Protein AF-A0A958UID8-F1 (afdb_monomer)

Nearest PDB structures (foldseek):
  7bhc-assembly2_B  TM=9.123E-01  e=1.496E-09  Escherichia coli K-12
  5fny-assembly2_B  TM=9.030E-01  e=7.652E-09  Escherichia coli K-12
  5fnn-assembly2_B  TM=9.181E-01  e=1.339E-08  Escherichia coli K-12
  7bhb-assembly1_A  TM=8.978E-01  e=1.945E-08  Escherichia coli K-12
  4ovu-assembly1_B  TM=2.328E-01  e=1.694E+00  Homo sapiens

Foldseek 3Di:
DCVVVVHDVVVVVVVVVVVVVDPPVVPPLQPDDLLVLLVCLCVPQVVCLVVLLVVLLVLLVVCCVVCCVPLVLSVVLNVLSVVLSVLSVVLVCCCVVPLSVQLVQLVVCVVVVHARDDDPQGASVRSLVVSVVSLVVSVVSLVVSCVSCVNLDDDPPDDPSSNVSSVSSNVSVVSSVVSVCSRPPRNSVVSRVSNVVSVVD

Solvent-accessible surface area (backbone atoms only — not comparable to full-atom values): 11348 Å² total; per-residue (Å²): 109,41,79,84,70,74,45,64,62,67,59,54,51,54,54,53,64,63,53,69,76,65,78,62,78,90,67,58,65,84,79,50,52,66,64,58,48,52,53,46,46,46,71,51,46,49,46,46,52,63,68,47,41,63,56,52,56,49,35,34,52,52,41,24,72,76,41,23,91,80,44,61,58,34,56,56,44,32,55,47,52,53,48,46,51,52,50,48,59,54,49,53,48,48,35,68,71,48,49,50,55,47,50,43,48,51,57,49,20,66,76,70,74,47,76,77,80,90,55,98,70,77,53,74,63,58,61,49,54,54,50,53,52,52,49,52,53,45,50,53,49,50,54,51,41,33,61,70,36,59,68,47,51,68,63,92,87,57,52,71,65,46,50,50,36,30,51,53,52,48,53,50,52,55,50,49,53,51,46,49,45,50,36,71,73,44,48,50,57,53,49,51,52,50,52,55,53,61,75,74,108

Structure (mmCIF, N/CA/C/O backbone):
data_AF-A0A958UID8-F1
#
_entry.id   AF-A0A958UID8-F1
#
loop_
_atom_site.group_PDB
_atom_site.id
_atom_site.type_symbol
_atom_site.label_atom_id
_atom_site.label_alt_id
_atom_site.label_comp_id
_atom_site.label_asym_id
_atom_site.label_entity_id
_atom_site.label_seq_id
_atom_site.pdbx_PDB_ins_code
_atom_site.Cartn_x
_atom_site.Cartn_y
_atom_site.Cartn_z
_atom_site.occupancy
_atom_site.B_iso_or_equiv
_atom_site.auth_seq_id
_atom_site.auth_comp_id
_atom_site.auth_asym_id
_atom_site.auth_atom_id
_atom_site.pdbx_PDB_model_num
ATOM 1 N N . ALA A 1 1 ? -13.020 15.744 -7.683 1.00 64.88 1 ALA A N 1
ATOM 2 C CA . ALA A 1 1 ? -12.107 14.862 -8.442 1.00 64.88 1 ALA A CA 1
ATOM 3 C C . ALA A 1 1 ? -12.211 15.116 -9.948 1.00 64.88 1 ALA A C 1
ATOM 5 O O . ALA A 1 1 ? -11.200 15.460 -10.545 1.00 64.88 1 ALA A O 1
ATOM 6 N N . CYS A 1 2 ? -13.413 15.055 -10.538 1.00 66.75 2 CYS A N 1
ATOM 7 C CA . CYS A 1 2 ? -13.645 15.220 -11.983 1.00 66.75 2 CYS A CA 1
ATOM 8 C C . CYS A 1 2 ? -13.107 16.534 -12.573 1.00 66.75 2 CYS A C 1
ATOM 10 O O . CYS A 1 2 ? -12.424 16.499 -13.588 1.00 66.75 2 CYS A O 1
ATOM 12 N N . GLU A 1 3 ? -13.291 17.674 -11.895 1.00 68.00 3 GLU A N 1
ATOM 13 C CA . GLU A 1 3 ? -12.721 18.960 -12.343 1.00 68.00 3 GLU A CA 1
ATOM 14 C C . GLU A 1 3 ? -11.185 18.951 -12.384 1.00 68.00 3 GLU A C 1
ATOM 16 O O . GLU A 1 3 ? -10.583 19.449 -13.333 1.00 68.00 3 GLU A O 1
ATOM 21 N N . LYS A 1 4 ? -10.537 18.329 -11.388 1.00 69.81 4 LYS A N 1
ATOM 22 C CA . LYS A 1 4 ? -9.073 18.170 -11.358 1.00 69.81 4 LYS A CA 1
ATOM 23 C C . LYS A 1 4 ? -8.583 17.215 -12.454 1.00 69.81 4 LYS A C 1
ATOM 25 O O . LYS A 1 4 ? -7.505 17.430 -12.997 1.00 69.81 4 LYS A O 1
ATOM 30 N N . ALA A 1 5 ? -9.380 16.199 -12.788 1.00 73.62 5 ALA A N 1
ATOM 31 C CA . ALA A 1 5 ? -9.086 15.208 -13.823 1.00 73.62 5 ALA A CA 1
ATOM 32 C C . ALA A 1 5 ? -9.537 15.626 -15.240 1.00 73.62 5 ALA A C 1
ATOM 34 O O . ALA A 1 5 ? -9.239 14.919 -16.196 1.00 73.62 5 ALA A O 1
ATOM 35 N N . LYS A 1 6 ? -10.230 16.767 -15.390 1.00 82.31 6 LYS A N 1
ATOM 36 C CA . LYS A 1 6 ? -10.848 17.235 -16.648 1.00 82.31 6 LYS A CA 1
ATOM 37 C C . LYS A 1 6 ? -11.788 16.204 -17.295 1.00 82.31 6 LYS A C 1
ATOM 39 O O . LYS A 1 6 ? -11.831 16.086 -18.517 1.00 82.31 6 LYS A O 1
ATOM 44 N N . VAL A 1 7 ? -12.539 15.478 -16.472 1.00 80.62 7 VAL A N 1
ATOM 45 C CA . VAL A 1 7 ? -13.556 14.507 -16.908 1.00 80.62 7 VAL A CA 1
ATOM 46 C C . VAL A 1 7 ? -14.945 15.106 -16.694 1.00 80.62 7 VAL A C 1
ATOM 48 O O . VAL A 1 7 ? -15.180 15.751 -15.670 1.00 80.62 7 VAL A O 1
ATOM 51 N N . ASP A 1 8 ? -15.856 14.896 -17.646 1.00 86.31 8 ASP A N 1
ATOM 52 C CA . ASP A 1 8 ? -17.256 15.315 -17.531 1.00 86.31 8 ASP A CA 1
ATOM 53 C C . ASP A 1 8 ? -17.971 14.471 -16.454 1.00 86.31 8 ASP A C 1
ATOM 55 O O . ASP A 1 8 ? -18.034 13.243 -16.588 1.00 86.31 8 ASP A O 1
ATOM 59 N N . PRO A 1 9 ? -18.513 15.091 -15.387 1.00 84.50 9 PRO A N 1
ATOM 60 C CA . PRO A 1 9 ? -19.218 14.372 -14.329 1.00 84.50 9 PRO A CA 1
ATOM 61 C C . PRO A 1 9 ? -20.391 13.519 -14.826 1.00 84.50 9 PRO A C 1
ATOM 63 O O . PRO A 1 9 ? -20.647 12.474 -14.241 1.00 84.50 9 PRO A O 1
ATOM 66 N N . SER A 1 10 ? -21.071 13.926 -15.903 1.00 82.94 10 SER A N 1
ATOM 67 C CA . SER A 1 10 ? -22.240 13.213 -16.438 1.00 82.94 10 SER A CA 1
ATOM 68 C C . SER A 1 10 ? -21.873 11.893 -17.125 1.00 82.94 10 SER A C 1
ATOM 70 O O . SER A 1 10 ? -22.621 10.915 -17.052 1.00 82.94 10 SER A O 1
ATOM 72 N N . ILE A 1 11 ? -20.692 11.838 -17.749 1.00 81.88 11 ILE A N 1
ATOM 73 C CA . ILE A 1 11 ? -20.147 10.608 -18.336 1.00 81.88 11 ILE A CA 1
ATOM 74 C C . ILE A 1 11 ? -19.801 9.634 -17.212 1.00 81.88 11 ILE A C 1
ATOM 76 O O . ILE A 1 11 ? -20.238 8.487 -17.246 1.00 81.88 11 ILE A O 1
ATOM 80 N N . LEU A 1 12 ? -19.100 10.116 -16.180 1.00 80.69 12 LEU A N 1
ATOM 81 C CA . LEU A 1 12 ? -18.749 9.298 -15.022 1.00 80.69 12 LEU A CA 1
ATOM 82 C C . LEU A 1 12 ? -19.997 8.780 -14.290 1.00 80.69 12 LEU A C 1
ATOM 84 O O . LEU A 1 12 ? -20.051 7.614 -13.922 1.00 80.69 12 LEU A O 1
ATOM 88 N N . GLU A 1 13 ? -21.016 9.622 -14.106 1.00 82.12 13 GLU A N 1
ATOM 89 C CA . GLU A 1 13 ? -22.293 9.227 -13.500 1.00 82.12 13 GLU A CA 1
ATOM 90 C C . GLU A 1 13 ? -22.989 8.128 -14.315 1.00 82.12 13 GLU A C 1
ATOM 92 O O . GLU A 1 13 ? -23.447 7.133 -13.756 1.00 82.12 13 GLU A O 1
ATOM 97 N N . THR A 1 14 ? -22.999 8.256 -15.644 1.00 82.44 14 THR A N 1
ATOM 98 C CA . THR A 1 14 ? -23.572 7.241 -16.539 1.00 82.44 14 THR A CA 1
ATOM 99 C C . THR A 1 14 ? -22.805 5.917 -16.463 1.00 82.44 14 THR A C 1
ATOM 101 O O . THR A 1 14 ? -23.415 4.849 -16.435 1.00 82.44 14 THR A O 1
ATOM 104 N N . GLU A 1 15 ? -21.473 5.959 -16.422 1.00 80.25 15 GLU A N 1
ATOM 105 C CA . GLU A 1 15 ? -20.634 4.764 -16.279 1.00 80.25 15 GLU A CA 1
ATOM 106 C C . GLU A 1 15 ? -20.853 4.072 -14.927 1.00 80.25 15 GLU A C 1
ATOM 108 O O . GLU A 1 15 ? -21.032 2.854 -14.892 1.00 80.25 15 GLU A O 1
ATOM 113 N N . LEU A 1 16 ? -20.930 4.836 -13.832 1.00 77.56 16 LEU A N 1
ATOM 114 C CA . LEU A 1 16 ? -21.188 4.311 -12.487 1.00 77.56 16 LEU A CA 1
ATOM 115 C C . LEU A 1 16 ? -22.559 3.630 -12.385 1.00 77.56 16 LEU A C 1
ATOM 117 O O . LEU A 1 16 ? -22.650 2.504 -11.900 1.00 77.56 16 LEU A O 1
ATOM 121 N N . LEU A 1 17 ? -23.610 4.262 -12.915 1.00 78.44 17 LEU A N 1
ATOM 122 C CA . LEU A 1 17 ? -24.966 3.699 -12.908 1.00 78.44 17 LEU A CA 1
ATOM 123 C C . LEU A 1 17 ? -25.071 2.382 -13.694 1.00 78.44 17 LEU A C 1
ATOM 125 O O . LEU A 1 17 ? -25.903 1.534 -13.373 1.00 78.44 17 LEU A O 1
ATOM 129 N N . ASN A 1 18 ? -24.228 2.186 -14.712 1.00 75.75 18 ASN A N 1
ATOM 130 C CA . ASN A 1 18 ? -24.182 0.932 -15.465 1.00 75.75 18 ASN A CA 1
ATOM 131 C C . ASN A 1 18 ? -23.454 -0.193 -14.699 1.00 75.75 18 ASN A C 1
ATOM 133 O O . ASN A 1 18 ? -23.795 -1.367 -14.877 1.00 75.75 18 ASN A O 1
ATOM 137 N N . LEU A 1 19 ? -22.495 0.145 -13.826 1.00 66.00 19 LEU A N 1
ATOM 138 C CA . LEU A 1 19 ? -21.743 -0.814 -13.003 1.00 66.00 19 LEU A CA 1
ATOM 139 C C . LEU A 1 19 ? -22.570 -1.382 -11.836 1.00 66.00 19 LEU A C 1
ATOM 141 O O . LEU A 1 19 ? -22.426 -2.562 -11.516 1.00 66.00 19 LEU A O 1
ATOM 145 N N . ASP A 1 20 ? -23.499 -0.600 -11.274 1.00 57.44 20 ASP A N 1
ATOM 146 C CA . ASP A 1 20 ? -24.386 -1.007 -10.164 1.00 57.44 20 ASP A CA 1
ATOM 147 C C . ASP A 1 20 ? -25.312 -2.201 -10.491 1.00 57.44 20 ASP A C 1
ATOM 149 O O . ASP A 1 20 ? -25.951 -2.776 -9.606 1.00 57.44 20 ASP A O 1
ATOM 153 N N . SER A 1 21 ? -25.380 -2.622 -11.758 1.00 54.88 21 SER A N 1
ATOM 154 C CA . SER A 1 21 ? -26.154 -3.793 -12.187 1.00 54.88 21 SER A CA 1
ATOM 155 C C . SER A 1 21 ? -25.510 -5.143 -11.823 1.00 54.88 21 SER A C 1
ATOM 157 O O . SER A 1 21 ? -26.197 -6.169 -11.840 1.00 54.88 21 SER A O 1
ATOM 159 N N . ILE A 1 22 ? -24.226 -5.162 -11.440 1.00 53.12 22 ILE A N 1
ATOM 160 C CA . ILE A 1 22 ? -23.493 -6.366 -11.023 1.00 53.12 22 ILE A CA 1
ATOM 161 C C . ILE A 1 22 ? -23.155 -6.240 -9.536 1.00 53.12 22 ILE A C 1
ATOM 163 O O . ILE A 1 22 ? -22.042 -5.894 -9.150 1.00 53.12 22 ILE A O 1
ATOM 167 N N . GLN A 1 23 ? -24.128 -6.524 -8.672 1.00 52.91 23 GLN A N 1
ATOM 168 C CA . GLN A 1 23 ? -23.882 -6.580 -7.233 1.00 52.91 23 GLN A CA 1
ATOM 169 C C . GLN A 1 23 ? -23.140 -7.882 -6.902 1.00 52.91 23 GLN A C 1
ATOM 171 O O . GLN A 1 23 ? -23.748 -8.906 -6.573 1.00 52.91 23 GLN A O 1
ATOM 176 N N . ASP A 1 24 ? -21.815 -7.865 -7.039 1.00 56.31 24 ASP A N 1
ATOM 177 C CA . ASP A 1 24 ? -20.975 -8.969 -6.599 1.00 56.31 24 ASP A CA 1
ATOM 178 C C . ASP A 1 24 ? -20.987 -9.029 -5.065 1.00 56.31 24 ASP A C 1
ATOM 180 O O . ASP A 1 24 ? -20.242 -8.341 -4.366 1.00 56.31 24 ASP A O 1
ATOM 184 N N . ARG A 1 25 ? -21.885 -9.860 -4.524 1.00 53.62 25 ARG A N 1
ATOM 185 C CA . ARG A 1 25 ? -22.021 -10.096 -3.078 1.00 53.62 25 ARG A CA 1
ATOM 186 C C . ARG A 1 25 ? -20.721 -10.581 -2.429 1.00 53.62 25 ARG A C 1
ATOM 188 O O . ARG A 1 25 ? -20.645 -10.569 -1.203 1.00 53.62 25 ARG A O 1
ATOM 195 N N . ALA A 1 26 ? -19.730 -11.023 -3.208 1.00 58.38 26 ALA A N 1
ATOM 196 C CA . ALA A 1 26 ? -18.448 -11.471 -2.683 1.00 58.38 26 ALA A CA 1
ATOM 197 C C . ALA A 1 26 ? -17.610 -10.340 -2.049 1.00 58.38 26 ALA A C 1
ATOM 199 O O . ALA A 1 26 ? -16.755 -10.641 -1.220 1.00 58.38 26 ALA A O 1
ATOM 200 N N . HIS A 1 27 ? -17.885 -9.062 -2.357 1.00 68.75 27 HIS A N 1
ATOM 201 C CA . HIS A 1 27 ? -16.992 -7.943 -2.016 1.00 68.75 27 HIS A CA 1
ATOM 202 C C . HIS A 1 27 ? -17.659 -6.779 -1.252 1.00 68.75 27 HIS A C 1
ATOM 204 O O . HIS A 1 27 ? -17.156 -5.657 -1.267 1.00 68.75 27 HIS A O 1
ATOM 210 N N . ASP A 1 28 ? -18.764 -7.009 -0.528 1.00 86.06 28 ASP A N 1
ATOM 211 C CA . ASP A 1 28 ? -19.304 -5.995 0.400 1.00 86.06 28 ASP A CA 1
ATOM 212 C C . ASP A 1 28 ? -18.458 -5.905 1.685 1.00 86.06 28 ASP A C 1
ATOM 214 O O . ASP A 1 28 ? -18.855 -6.347 2.769 1.00 86.06 28 ASP A O 1
ATOM 218 N N . TYR A 1 29 ? -17.271 -5.310 1.565 1.00 90.69 29 TYR A N 1
ATOM 219 C CA . TYR A 1 29 ? -16.328 -5.097 2.665 1.00 90.69 29 TYR A CA 1
ATOM 220 C C . TYR A 1 29 ? -16.912 -4.231 3.797 1.00 90.69 29 TYR A C 1
ATOM 222 O O . TYR A 1 29 ? -16.495 -4.324 4.958 1.00 90.69 29 TYR A O 1
ATOM 230 N N . ASN A 1 30 ? -17.924 -3.406 3.505 1.00 90.31 30 ASN A N 1
ATOM 231 C CA . ASN A 1 30 ? -18.608 -2.610 4.522 1.00 90.31 30 ASN A CA 1
ATOM 232 C C . ASN A 1 30 ? -19.426 -3.477 5.484 1.00 90.31 30 ASN A C 1
ATOM 234 O O . ASN A 1 30 ? -19.551 -3.118 6.657 1.00 90.31 30 ASN A O 1
ATOM 238 N N . SER A 1 31 ? -19.896 -4.646 5.054 1.00 91.31 31 SER A N 1
ATOM 239 C CA . SER A 1 31 ? -20.567 -5.608 5.937 1.00 91.31 31 SER A CA 1
ATOM 240 C C . SER A 1 31 ? -19.608 -6.395 6.844 1.00 91.31 31 SER A C 1
ATOM 242 O O . SER A 1 31 ? -20.039 -7.007 7.825 1.00 91.31 31 SER A O 1
ATOM 244 N N . TRP A 1 32 ? -18.302 -6.385 6.554 1.00 94.81 32 TRP A N 1
ATOM 245 C CA . TRP A 1 32 ? -17.339 -7.213 7.273 1.00 94.81 32 TRP A CA 1
ATOM 246 C C . TRP A 1 32 ? -17.031 -6.670 8.669 1.00 94.81 32 TRP A C 1
ATOM 248 O O . TRP A 1 32 ? -16.923 -5.458 8.902 1.00 94.81 32 TRP A O 1
ATOM 258 N N .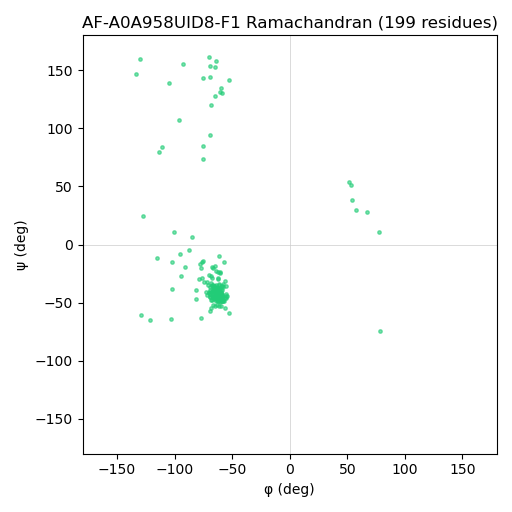 LYS A 1 33 ? -16.856 -7.608 9.607 1.00 95.81 33 LYS A N 1
ATOM 259 C CA . LYS A 1 33 ? -16.385 -7.317 10.963 1.00 95.81 33 LYS A CA 1
ATOM 260 C C . LYS A 1 33 ? -14.917 -6.896 10.917 1.00 95.81 33 LYS A C 1
ATOM 262 O O . LYS A 1 33 ? -14.145 -7.451 10.143 1.00 95.81 33 LYS A O 1
ATOM 267 N N . LEU A 1 34 ? -14.537 -5.956 11.783 1.00 97.44 34 LEU A N 1
ATOM 268 C CA . LEU A 1 34 ? -13.180 -5.401 11.850 1.00 97.44 34 LEU A CA 1
ATOM 269 C C . LEU A 1 34 ? -12.094 -6.474 12.007 1.00 97.44 34 LEU A C 1
ATOM 271 O O . LEU A 1 34 ? -11.082 -6.416 11.324 1.00 97.44 34 LEU A O 1
ATOM 275 N N . ASP A 1 35 ? -12.306 -7.463 12.879 1.00 97.12 35 ASP A N 1
ATOM 276 C CA . ASP A 1 35 ? -11.346 -8.548 13.105 1.00 97.12 35 ASP A CA 1
ATOM 277 C C . ASP A 1 35 ? -11.134 -9.408 11.854 1.00 97.12 35 ASP A C 1
ATOM 279 O O . ASP A 1 35 ? -9.992 -9.722 11.528 1.00 97.12 35 ASP A O 1
ATOM 283 N N . PHE A 1 36 ? -12.210 -9.708 11.122 1.00 97.44 36 PHE A N 1
ATOM 284 C CA . PHE A 1 36 ? -12.135 -10.434 9.854 1.00 97.44 36 PHE A CA 1
ATOM 285 C C . PHE A 1 36 ? -11.512 -9.600 8.726 1.00 97.44 36 PHE A C 1
ATOM 287 O O . PHE A 1 36 ? -10.706 -10.120 7.963 1.00 97.44 36 PHE A O 1
ATOM 294 N N . LEU A 1 37 ? -11.849 -8.309 8.626 1.00 98.12 37 LEU A N 1
ATOM 295 C CA . LEU A 1 37 ? -11.266 -7.412 7.624 1.00 98.12 37 LEU A CA 1
ATOM 296 C C . LEU A 1 37 ? -9.749 -7.268 7.814 1.00 98.12 37 LEU A C 1
ATOM 298 O O . LEU A 1 37 ? -9.014 -7.330 6.837 1.00 98.12 37 LEU A O 1
ATOM 302 N N . ILE A 1 38 ? -9.281 -7.164 9.062 1.00 98.75 38 ILE A N 1
ATOM 303 C CA . ILE A 1 38 ? -7.846 -7.189 9.385 1.00 98.75 38 ILE A CA 1
ATOM 304 C C . ILE A 1 38 ? -7.201 -8.489 8.902 1.00 98.75 38 ILE A C 1
ATOM 306 O O . ILE A 1 38 ? -6.160 -8.454 8.255 1.00 98.75 38 ILE A O 1
ATOM 310 N N . ASP A 1 39 ? -7.808 -9.640 9.208 1.00 98.38 39 ASP A N 1
ATOM 311 C CA . ASP A 1 39 ? -7.264 -10.927 8.770 1.00 98.38 39 ASP A CA 1
ATOM 312 C C . ASP A 1 39 ? -7.215 -11.020 7.241 1.00 98.38 39 ASP A C 1
ATOM 314 O O . ASP A 1 39 ? -6.253 -11.552 6.694 1.00 98.38 39 ASP A O 1
ATOM 318 N N . HIS A 1 40 ? -8.210 -10.483 6.536 1.00 98.06 40 HIS A N 1
ATOM 319 C CA . HIS A 1 40 ? -8.186 -10.423 5.079 1.00 98.06 40 HIS A CA 1
ATOM 320 C C . HIS A 1 40 ? -7.049 -9.546 4.550 1.00 98.06 40 HIS A C 1
ATOM 322 O O . HIS A 1 40 ? -6.300 -10.003 3.694 1.00 98.06 40 HIS A O 1
ATOM 328 N N . ILE A 1 41 ? -6.885 -8.332 5.08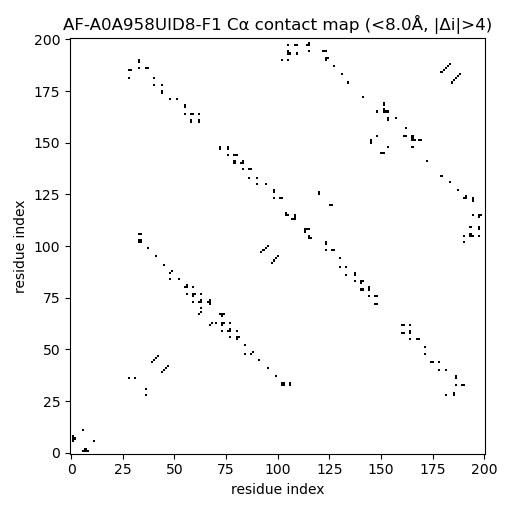1 1.00 98.62 41 ILE A N 1
ATOM 329 C CA . ILE A 1 41 ? -5.816 -7.412 4.667 1.00 98.62 41 ILE A CA 1
ATOM 330 C C . ILE A 1 41 ? -4.440 -8.068 4.829 1.00 98.62 41 ILE A C 1
ATOM 332 O O . ILE A 1 41 ? -3.649 -8.074 3.889 1.00 98.62 41 ILE A O 1
ATOM 336 N N . ILE A 1 42 ? -4.190 -8.715 5.972 1.00 98.75 42 ILE A N 1
ATOM 337 C CA . ILE A 1 42 ? -2.922 -9.413 6.217 1.00 98.75 42 ILE A CA 1
ATOM 338 C C . ILE A 1 42 ? -2.732 -10.571 5.224 1.00 98.75 42 ILE A C 1
ATOM 340 O O . ILE A 1 42 ? -1.692 -10.689 4.578 1.00 98.75 42 ILE A O 1
ATOM 344 N N . ASN A 1 43 ? -3.727 -11.454 5.102 1.00 98.19 43 ASN A N 1
ATOM 345 C CA . ASN A 1 43 ? -3.567 -12.699 4.345 1.00 98.19 43 ASN A CA 1
ATOM 346 C C . ASN A 1 43 ? -3.625 -12.511 2.824 1.00 98.19 43 ASN A C 1
ATOM 348 O O . ASN A 1 43 ? -3.178 -13.394 2.096 1.00 98.19 43 ASN A O 1
ATOM 352 N N . VAL A 1 44 ? -4.200 -11.407 2.346 1.00 97.31 44 VAL A N 1
ATOM 353 C CA . VAL A 1 44 ? -4.313 -11.106 0.916 1.00 97.31 44 VAL A CA 1
ATOM 354 C C . VAL A 1 44 ? -3.279 -10.063 0.521 1.00 97.31 44 VAL A C 1
ATOM 356 O O . VAL A 1 44 ? -2.356 -10.385 -0.219 1.00 97.31 44 VAL A O 1
ATOM 359 N N . HIS A 1 45 ? -3.380 -8.850 1.056 1.00 98.25 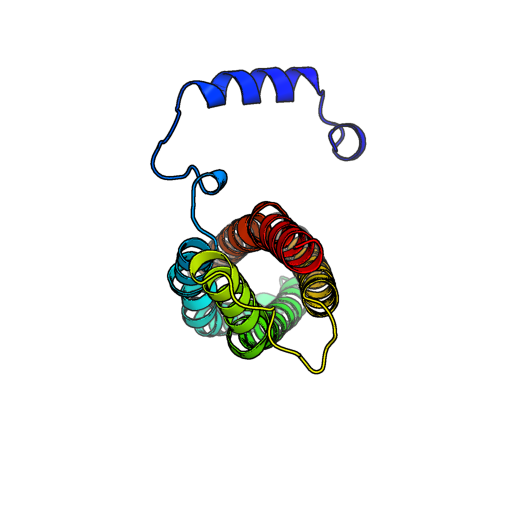45 HIS A N 1
ATOM 360 C CA . HIS A 1 45 ? -2.575 -7.720 0.598 1.00 98.25 45 HIS A CA 1
ATOM 361 C C . HIS A 1 45 ? -1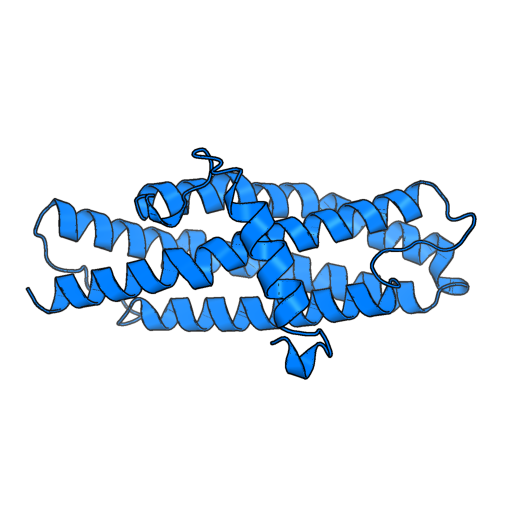.165 -7.725 1.196 1.00 98.25 45 HIS A C 1
ATOM 363 O O . HIS A 1 45 ? -0.181 -7.616 0.464 1.00 98.25 45 HIS A O 1
ATOM 369 N N . HIS A 1 46 ? -1.021 -7.933 2.512 1.00 98.56 46 HIS A N 1
ATOM 370 C CA . HIS A 1 46 ? 0.320 -7.912 3.113 1.00 98.56 46 HIS A CA 1
ATOM 371 C C . HIS A 1 46 ? 1.179 -9.065 2.617 1.00 98.56 46 HIS A C 1
ATOM 373 O O . HIS A 1 46 ? 2.332 -8.869 2.228 1.00 98.56 46 HIS A O 1
ATOM 379 N N . HIS A 1 47 ? 0.583 -10.254 2.568 1.00 98.31 47 HIS A N 1
ATOM 380 C CA . HIS A 1 47 ? 1.239 -11.427 2.021 1.00 98.31 47 HIS A CA 1
ATOM 381 C C . HIS A 1 47 ? 1.628 -11.232 0.549 1.00 98.31 47 HIS A C 1
ATOM 383 O O . HIS A 1 47 ? 2.767 -11.511 0.178 1.00 98.31 47 HIS A O 1
ATOM 389 N N . TYR A 1 48 ? 0.736 -10.675 -0.279 1.00 98.31 48 TYR A N 1
ATOM 390 C CA . TYR A 1 48 ? 1.049 -10.383 -1.676 1.00 98.31 48 TYR A CA 1
ATOM 391 C C . TYR A 1 48 ? 2.235 -9.421 -1.827 1.00 98.31 48 TYR A C 1
ATOM 393 O O . TYR A 1 48 ? 3.129 -9.673 -2.643 1.00 98.31 48 TYR A O 1
ATOM 401 N N . VAL A 1 49 ? 2.268 -8.329 -1.056 1.00 97.69 49 VAL A N 1
ATOM 402 C CA . VAL A 1 49 ? 3.377 -7.364 -1.079 1.00 97.69 49 VAL A CA 1
ATOM 403 C C . VAL A 1 49 ? 4.683 -8.041 -0.667 1.00 97.69 49 VAL A C 1
ATOM 405 O O . VAL A 1 49 ? 5.698 -7.850 -1.343 1.00 97.69 49 VAL A O 1
ATOM 408 N N . GLU A 1 50 ? 4.670 -8.860 0.387 1.00 97.75 50 GLU A N 1
ATOM 409 C CA . GLU A 1 50 ? 5.841 -9.611 0.851 1.00 97.75 50 GLU A CA 1
ATOM 410 C C . GLU A 1 50 ? 6.369 -10.567 -0.233 1.00 97.75 50 GLU A C 1
ATOM 412 O O . GLU A 1 50 ? 7.561 -10.541 -0.550 1.00 97.75 50 GLU A O 1
ATOM 417 N N . GLU A 1 51 ? 5.494 -11.357 -0.861 1.00 97.75 51 GLU A N 1
ATOM 418 C CA . GLU A 1 51 ? 5.874 -12.315 -1.908 1.00 97.75 51 GLU A CA 1
ATOM 419 C C . GLU A 1 51 ? 6.319 -11.634 -3.211 1.00 97.75 51 GLU A C 1
ATOM 421 O O . GLU A 1 51 ? 7.241 -12.096 -3.893 1.00 97.75 51 GLU A O 1
ATOM 426 N N . SER A 1 52 ? 5.685 -10.517 -3.567 1.00 97.06 52 SER A N 1
ATOM 427 C CA . SER A 1 52 ? 5.942 -9.802 -4.821 1.00 97.06 52 SER A CA 1
ATOM 428 C C . SER A 1 52 ? 7.208 -8.950 -4.775 1.00 97.06 52 SER A C 1
ATOM 430 O O . SER A 1 52 ? 7.868 -8.762 -5.804 1.00 97.06 52 SER A O 1
ATOM 432 N N . SER A 1 53 ? 7.573 -8.448 -3.594 1.00 98.00 53 SER A N 1
ATOM 433 C CA . SER A 1 53 ? 8.674 -7.498 -3.407 1.00 98.00 53 SER A CA 1
ATOM 434 C C . SER A 1 53 ? 10.034 -7.993 -3.930 1.00 98.00 53 SER A C 1
ATOM 436 O O . SER A 1 53 ? 10.677 -7.255 -4.686 1.00 98.00 53 SER A O 1
ATOM 438 N N . PRO A 1 54 ? 10.503 -9.224 -3.626 1.00 98.38 54 PRO A N 1
ATOM 439 C CA . PRO A 1 54 ? 11.794 -9.710 -4.117 1.00 98.38 54 PRO A CA 1
ATOM 440 C C . PRO A 1 54 ? 11.873 -9.763 -5.644 1.00 98.38 54 PRO A C 1
ATOM 442 O O . PRO A 1 54 ? 12.890 -9.379 -6.229 1.00 98.38 54 PRO A O 1
ATOM 445 N N . LEU A 1 55 ? 10.796 -10.212 -6.294 1.00 97.69 55 LEU A N 1
ATOM 446 C CA . LEU A 1 55 ? 10.733 -10.312 -7.749 1.00 97.69 55 LEU A CA 1
ATOM 447 C C . LEU A 1 55 ? 10.708 -8.925 -8.394 1.00 97.69 55 LEU A C 1
ATOM 449 O O . LEU A 1 55 ? 11.425 -8.684 -9.365 1.00 97.69 55 LEU A O 1
ATOM 453 N N . LEU A 1 56 ? 9.937 -7.996 -7.826 1.00 98.00 56 LEU A N 1
ATOM 454 C CA . LEU A 1 56 ? 9.846 -6.628 -8.325 1.00 98.00 56 LEU A CA 1
ATOM 455 C C . LEU A 1 56 ? 11.202 -5.906 -8.252 1.00 98.00 56 LEU A C 1
ATOM 457 O O . LEU A 1 56 ? 11.627 -5.289 -9.231 1.00 98.00 56 LEU A O 1
ATOM 461 N N . LEU A 1 57 ? 11.925 -6.064 -7.138 1.00 98.69 57 LEU A N 1
ATOM 462 C CA . LEU A 1 57 ? 13.294 -5.562 -6.969 1.00 98.69 57 LEU A CA 1
ATOM 463 C C . LEU A 1 57 ? 14.290 -6.217 -7.935 1.00 98.69 57 LEU A C 1
ATOM 465 O O . LEU A 1 57 ? 15.223 -5.570 -8.412 1.00 98.69 57 LEU A O 1
ATOM 469 N N . GLN A 1 58 ? 14.136 -7.515 -8.207 1.00 98.44 58 GLN A N 1
ATOM 470 C CA . GLN A 1 58 ? 14.990 -8.222 -9.158 1.00 98.44 58 GLN A CA 1
ATOM 471 C C . GLN A 1 58 ? 14.768 -7.709 -10.585 1.00 98.44 58 GLN A C 1
ATOM 473 O O . GLN A 1 58 ? 15.734 -7.465 -11.313 1.00 98.44 58 GLN A O 1
ATOM 478 N N . TYR A 1 59 ? 13.508 -7.544 -10.984 1.00 98.38 59 TYR A N 1
ATOM 479 C CA . TYR A 1 59 ? 13.138 -7.045 -12.300 1.00 98.38 59 TYR A CA 1
ATOM 480 C C . TYR A 1 59 ? 13.590 -5.608 -12.526 1.00 98.38 59 TYR A C 1
ATOM 482 O O . TYR A 1 59 ? 14.216 -5.353 -13.555 1.00 98.38 59 TYR A O 1
ATOM 490 N N . SER A 1 60 ? 13.367 -4.704 -11.570 1.00 98.44 60 SER A N 1
ATOM 491 C CA . SER A 1 60 ? 13.781 -3.304 -11.710 1.00 98.44 60 SER A CA 1
ATOM 492 C C . SER A 1 60 ? 15.292 -3.183 -11.946 1.00 98.44 60 SER A C 1
ATOM 494 O O . SER A 1 60 ? 15.717 -2.585 -12.937 1.00 98.44 60 SER A O 1
ATOM 496 N N . LYS A 1 61 ? 16.100 -3.879 -11.134 1.00 98.50 61 LYS A N 1
ATOM 497 C CA . LYS A 1 61 ? 17.563 -3.969 -11.289 1.00 98.50 61 LYS A CA 1
ATOM 498 C C . LYS A 1 61 ? 17.977 -4.543 -12.637 1.00 98.50 61 LYS A C 1
ATOM 500 O O . LYS A 1 61 ? 18.864 -4.014 -13.302 1.00 98.50 61 LYS A O 1
ATOM 505 N N . ARG A 1 62 ? 17.364 -5.658 -13.049 1.00 98.19 62 ARG A N 1
ATOM 506 C CA . ARG A 1 62 ? 17.712 -6.351 -14.299 1.00 98.19 62 ARG A CA 1
ATOM 507 C C . ARG A 1 62 ? 17.411 -5.481 -15.516 1.00 98.19 62 ARG A C 1
ATOM 509 O O . ARG A 1 62 ? 18.241 -5.405 -16.421 1.00 98.19 62 ARG A O 1
ATOM 516 N N . VAL A 1 63 ? 16.240 -4.851 -15.540 1.00 98.31 63 VAL A N 1
ATOM 517 C CA . VAL A 1 63 ? 15.797 -4.001 -16.647 1.00 98.31 63 VAL A CA 1
ATOM 518 C C . VAL A 1 63 ? 16.666 -2.752 -16.727 1.00 98.31 63 VAL A C 1
ATOM 520 O O . VAL A 1 63 ? 17.201 -2.477 -17.799 1.00 98.31 63 VAL A O 1
ATOM 523 N N . ASN A 1 64 ? 16.910 -2.062 -15.609 1.00 98.44 64 ASN A N 1
ATOM 524 C CA . ASN A 1 64 ? 17.806 -0.907 -15.594 1.00 98.44 64 ASN A CA 1
ATOM 525 C C . ASN A 1 64 ? 19.240 -1.280 -16.008 1.00 98.44 64 ASN A C 1
ATOM 527 O O . ASN A 1 64 ? 19.840 -0.609 -16.841 1.00 98.44 64 ASN A O 1
ATOM 531 N N . HIS A 1 65 ? 19.776 -2.402 -15.526 1.00 98.06 65 HIS A N 1
ATOM 532 C CA . HIS A 1 65 ? 21.122 -2.841 -15.900 1.00 98.06 65 HIS A CA 1
ATOM 533 C C . HIS A 1 65 ? 21.292 -3.049 -17.415 1.00 98.06 65 HIS A C 1
ATOM 535 O O . HIS A 1 65 ? 22.300 -2.639 -17.988 1.00 98.06 65 HIS A O 1
ATOM 541 N N . VAL A 1 66 ? 20.315 -3.681 -18.074 1.00 97.38 66 VAL A N 1
ATOM 542 C CA . VAL A 1 66 ? 20.397 -3.986 -19.514 1.00 97.38 66 VAL A CA 1
ATOM 543 C C . VAL A 1 66 ? 20.021 -2.776 -20.372 1.00 97.38 66 VAL A C 1
ATOM 545 O O . VAL A 1 66 ? 20.639 -2.541 -21.410 1.00 97.38 66 VAL A O 1
ATOM 548 N N . HIS A 1 67 ? 19.018 -2.003 -19.957 1.00 97.06 67 HIS A N 1
ATOM 549 C CA . HIS A 1 67 ? 18.351 -1.017 -20.808 1.00 97.06 67 HIS A CA 1
ATOM 550 C C . HIS A 1 67 ? 18.528 0.441 -20.352 1.00 97.06 67 HIS A C 1
ATOM 552 O O . HIS A 1 67 ? 18.257 1.348 -21.137 1.00 97.06 67 HIS A O 1
ATOM 558 N N . GLY A 1 68 ? 19.039 0.691 -19.145 1.00 96.50 68 GLY A N 1
ATOM 559 C CA . GLY A 1 68 ? 19.140 2.026 -18.537 1.00 96.50 68 GLY A CA 1
ATOM 560 C C . GLY A 1 68 ? 20.082 2.997 -19.251 1.00 96.50 68 GLY A C 1
ATOM 561 O O . GLY A 1 68 ? 19.954 4.207 -19.105 1.00 96.50 68 GLY A O 1
ATOM 562 N N . HIS A 1 69 ? 20.997 2.489 -20.084 1.00 95.25 69 HIS A N 1
ATOM 563 C CA . HIS A 1 69 ? 21.838 3.331 -20.940 1.00 95.25 69 HIS A CA 1
ATOM 564 C C . HIS A 1 69 ? 21.048 4.000 -22.079 1.00 95.25 69 HIS A C 1
ATOM 566 O O . HIS A 1 69 ? 21.466 5.041 -22.579 1.00 95.25 69 HIS A O 1
ATOM 572 N N . HIS A 1 70 ? 19.937 3.392 -22.505 1.00 95.12 70 HIS A N 1
ATOM 573 C CA . HIS A 1 70 ? 19.068 3.906 -23.564 1.00 95.12 70 HIS A CA 1
ATOM 574 C C . HIS A 1 70 ? 17.802 4.557 -22.994 1.00 95.12 70 HIS A C 1
ATOM 576 O O . HIS A 1 70 ? 17.373 5.594 -23.489 1.00 95.12 70 HIS A O 1
ATOM 582 N N . TYR A 1 71 ? 17.239 3.972 -21.935 1.00 96.12 71 TYR A N 1
ATOM 583 C CA . TYR A 1 71 ? 16.047 4.456 -21.237 1.00 96.12 71 TYR A CA 1
ATOM 584 C C . TYR A 1 71 ? 16.452 4.955 -19.847 1.00 96.12 71 TYR A C 1
ATOM 586 O O . TYR A 1 71 ? 16.428 4.211 -18.865 1.00 96.12 71 TYR A O 1
ATOM 594 N N . THR A 1 72 ? 16.913 6.203 -19.777 1.00 95.75 72 THR A N 1
ATOM 595 C CA . THR A 1 72 ? 17.543 6.776 -18.575 1.00 95.75 72 THR A CA 1
ATOM 596 C C . THR A 1 72 ? 16.599 6.883 -17.373 1.00 95.75 72 THR A C 1
ATOM 598 O O . THR A 1 72 ? 17.057 6.891 -16.232 1.00 95.75 72 THR A O 1
ATOM 601 N N . GLU A 1 73 ? 15.286 6.922 -17.610 1.00 97.88 73 GLU A N 1
ATOM 602 C CA . GLU A 1 73 ? 14.242 6.901 -16.582 1.00 97.88 73 GLU A CA 1
ATOM 603 C C . GLU A 1 73 ? 14.268 5.627 -15.725 1.00 97.88 73 GLU A C 1
ATOM 605 O O . GLU A 1 73 ? 13.850 5.655 -14.568 1.00 97.88 73 GLU A O 1
ATOM 610 N N . LEU A 1 74 ? 14.813 4.522 -16.248 1.00 98.38 74 LEU A N 1
ATOM 611 C CA . LEU A 1 74 ? 14.878 3.243 -15.539 1.00 98.38 74 LEU A CA 1
ATOM 612 C C . LEU A 1 74 ? 15.712 3.308 -14.259 1.00 98.38 74 LEU A C 1
ATOM 614 O O . LEU A 1 74 ? 15.407 2.591 -13.307 1.00 98.38 74 LEU A O 1
ATOM 618 N N . GLY A 1 75 ? 16.723 4.179 -14.206 1.00 98.56 75 GLY A N 1
ATOM 619 C CA . GLY A 1 75 ? 17.510 4.382 -12.990 1.00 98.56 75 GLY A CA 1
ATOM 620 C C . GLY A 1 75 ? 16.686 5.007 -11.867 1.00 98.56 75 GLY A C 1
ATOM 621 O O . GLY A 1 75 ? 16.788 4.598 -10.712 1.00 98.56 75 GLY A O 1
ATOM 622 N N . GLU A 1 76 ? 15.822 5.962 -12.210 1.00 98.75 76 GLU A N 1
ATOM 623 C CA . GLU A 1 76 ? 14.910 6.581 -11.250 1.00 98.75 76 GLU A CA 1
ATOM 624 C C . GLU A 1 76 ? 13.778 5.624 -10.856 1.00 98.75 76 GLU A C 1
ATOM 626 O O . GLU A 1 76 ? 13.467 5.505 -9.672 1.00 98.75 76 GLU A O 1
ATOM 631 N N . ILE A 1 77 ? 13.218 4.880 -11.817 1.00 98.75 77 ILE A N 1
ATOM 632 C CA . ILE A 1 77 ? 12.206 3.851 -11.544 1.00 98.75 77 ILE A CA 1
ATOM 633 C C . ILE A 1 77 ? 12.762 2.781 -10.594 1.00 98.75 77 ILE A C 1
ATOM 635 O O . ILE A 1 77 ? 12.083 2.422 -9.637 1.00 98.75 77 ILE A O 1
ATOM 639 N N . GLU A 1 78 ? 13.993 2.294 -10.793 1.00 98.81 78 GLU A N 1
ATOM 640 C CA . GLU A 1 78 ? 14.614 1.322 -9.882 1.00 98.81 78 GLU A CA 1
ATOM 641 C C . GLU A 1 78 ? 14.711 1.865 -8.449 1.00 98.81 78 GLU A C 1
ATOM 643 O O . GLU A 1 78 ? 14.333 1.177 -7.495 1.00 98.81 78 GLU A O 1
ATOM 648 N N . ALA A 1 79 ? 15.178 3.107 -8.294 1.00 98.81 79 ALA A N 1
ATOM 649 C CA . ALA A 1 79 ? 15.306 3.743 -6.988 1.00 98.81 79 ALA A CA 1
ATOM 650 C C . ALA A 1 79 ? 13.945 3.926 -6.298 1.00 98.81 79 ALA A C 1
ATOM 652 O O . ALA A 1 79 ? 13.838 3.699 -5.092 1.00 98.81 79 ALA A O 1
ATOM 653 N N . LEU A 1 80 ? 12.909 4.310 -7.047 1.00 98.88 80 LEU A N 1
ATOM 654 C CA . LEU A 1 80 ? 11.547 4.476 -6.534 1.00 98.88 80 LEU A CA 1
ATOM 655 C C . LEU A 1 80 ? 10.910 3.133 -6.151 1.00 98.88 80 LEU A C 1
ATOM 657 O O . LEU A 1 80 ? 10.299 3.034 -5.090 1.00 98.88 80 LEU A O 1
ATOM 661 N N . VAL A 1 81 ? 11.117 2.079 -6.949 1.00 98.81 81 VAL A N 1
ATOM 662 C CA . VAL A 1 81 ? 10.675 0.714 -6.609 1.00 98.81 81 VAL A CA 1
ATOM 663 C C . VAL A 1 81 ? 11.314 0.253 -5.299 1.00 98.81 81 VAL A C 1
ATOM 665 O O . VAL A 1 81 ? 10.633 -0.296 -4.437 1.00 98.81 81 VAL A O 1
ATOM 668 N N . SER A 1 82 ? 12.611 0.508 -5.111 1.00 98.69 82 SER A N 1
ATOM 669 C CA . SER A 1 82 ? 13.273 0.175 -3.847 1.00 98.69 82 SER A CA 1
ATOM 670 C C . SER A 1 82 ? 12.704 0.953 -2.662 1.00 98.69 82 SER A C 1
ATOM 672 O O . SER A 1 82 ? 12.616 0.392 -1.572 1.00 98.69 82 SER A O 1
ATOM 674 N N . GLN A 1 83 ? 12.341 2.223 -2.856 1.00 98.69 83 GLN A N 1
ATOM 675 C CA . GLN A 1 83 ? 11.758 3.056 -1.805 1.00 98.69 83 GLN A CA 1
ATOM 676 C C . GLN A 1 83 ? 10.380 2.544 -1.386 1.00 98.69 83 GLN A C 1
ATOM 678 O O . GLN A 1 83 ? 10.188 2.274 -0.204 1.00 98.69 83 GLN A O 1
ATOM 683 N N . VAL A 1 84 ? 9.456 2.326 -2.331 1.00 98.56 84 VAL A N 1
ATOM 684 C CA . VAL A 1 84 ? 8.096 1.874 -1.988 1.00 98.56 84 VAL A CA 1
ATOM 685 C C . VAL A 1 84 ? 8.101 0.488 -1.344 1.00 98.56 84 VAL A C 1
ATOM 687 O O . VAL A 1 84 ? 7.423 0.285 -0.345 1.00 98.56 84 VAL A O 1
ATOM 690 N N . VAL A 1 85 ? 8.931 -0.447 -1.822 1.00 98.31 85 VAL A N 1
ATOM 691 C CA . VAL A 1 85 ? 9.043 -1.787 -1.217 1.00 98.31 85 VAL A CA 1
ATOM 692 C C . VAL A 1 85 ? 9.529 -1.712 0.235 1.00 98.31 85 VAL A C 1
ATOM 694 O O . VAL A 1 85 ? 8.997 -2.396 1.106 1.00 98.31 85 VAL A O 1
ATOM 697 N N . GLN A 1 86 ? 10.530 -0.875 0.521 1.00 97.56 86 GLN A N 1
ATOM 698 C CA . GLN A 1 86 ? 11.041 -0.711 1.885 1.00 97.56 86 GLN A CA 1
ATOM 699 C C . GLN A 1 86 ? 10.038 0.007 2.793 1.00 97.56 86 GLN A C 1
ATOM 701 O O . GLN A 1 86 ? 9.859 -0.405 3.941 1.00 97.56 86 GLN A O 1
ATOM 706 N N . ALA A 1 87 ? 9.378 1.047 2.277 1.00 97.44 87 ALA A N 1
ATOM 707 C CA . ALA A 1 87 ? 8.341 1.775 2.997 1.00 97.44 87 ALA A CA 1
ATOM 708 C C . ALA A 1 87 ? 7.185 0.842 3.381 1.00 97.44 87 ALA A C 1
ATOM 710 O O . ALA A 1 87 ? 6.817 0.789 4.552 1.00 97.44 87 ALA A O 1
ATOM 711 N N . MET A 1 88 ? 6.696 0.028 2.439 1.00 97.81 88 MET A N 1
ATOM 712 C CA . MET A 1 88 ? 5.608 -0.923 2.686 1.00 97.81 88 MET A CA 1
ATOM 713 C C . MET A 1 88 ? 5.994 -2.026 3.666 1.00 97.81 88 MET A C 1
ATOM 715 O O . MET A 1 88 ? 5.227 -2.312 4.581 1.00 97.81 88 MET A O 1
ATOM 719 N N . ALA A 1 89 ? 7.215 -2.560 3.588 1.00 95.50 89 ALA A N 1
ATOM 720 C CA . ALA A 1 89 ? 7.684 -3.537 4.569 1.00 95.50 89 ALA A CA 1
ATOM 721 C C . ALA A 1 89 ? 7.697 -2.973 6.006 1.00 95.50 89 ALA A C 1
ATOM 723 O O . ALA A 1 89 ? 7.332 -3.667 6.956 1.00 95.50 89 ALA A O 1
ATOM 724 N N . ALA A 1 90 ? 8.113 -1.715 6.187 1.00 97.44 90 ALA A N 1
ATOM 725 C CA . ALA A 1 90 ? 8.099 -1.066 7.497 1.00 97.44 90 ALA A CA 1
ATOM 726 C C . ALA A 1 90 ? 6.673 -0.723 7.957 1.00 97.44 90 ALA A C 1
ATOM 728 O O . ALA A 1 90 ? 6.327 -0.942 9.120 1.00 97.44 90 ALA A O 1
ATOM 729 N N . HIS A 1 91 ? 5.856 -0.202 7.046 1.00 98.12 91 HIS A N 1
ATOM 730 C CA . HIS A 1 91 ? 4.456 0.141 7.255 1.00 98.12 91 HIS A CA 1
ATOM 731 C C . HIS A 1 91 ? 3.637 -1.059 7.748 1.00 98.12 91 HIS A C 1
ATOM 733 O O . HIS A 1 91 ? 3.120 -1.025 8.863 1.00 98.12 91 HIS A O 1
ATOM 739 N N . GLN A 1 92 ? 3.665 -2.177 7.020 1.00 98.12 92 GLN A N 1
ATOM 740 C CA . GLN A 1 92 ? 2.922 -3.395 7.365 1.00 98.12 92 GLN A CA 1
ATOM 741 C C . GLN A 1 92 ? 3.290 -3.931 8.752 1.00 98.12 92 GLN A C 1
ATOM 743 O O . GLN A 1 92 ? 2.439 -4.424 9.490 1.00 98.12 92 GLN A O 1
ATOM 748 N N . LYS A 1 93 ? 4.554 -3.784 9.176 1.00 98.19 93 LYS A N 1
ATOM 749 C CA . LYS A 1 93 ? 4.969 -4.168 10.534 1.00 98.19 93 LYS A CA 1
ATOM 750 C C . LYS A 1 93 ? 4.423 -3.237 11.609 1.00 98.19 93 LYS A C 1
ATOM 752 O O . LYS A 1 93 ? 4.102 -3.721 12.695 1.00 98.19 93 LYS A O 1
ATOM 757 N N . LYS A 1 94 ? 4.287 -1.934 11.342 1.00 97.81 94 LYS A N 1
ATOM 758 C CA . LYS A 1 94 ? 3.601 -1.014 12.267 1.00 97.81 94 LYS A CA 1
ATOM 759 C C . LYS A 1 94 ? 2.145 -1.441 12.445 1.00 97.81 94 LYS A C 1
ATOM 761 O O . LYS A 1 94 ? 1.649 -1.471 13.573 1.00 97.81 94 LYS A O 1
ATOM 766 N N . GLU A 1 95 ? 1.494 -1.862 11.372 1.00 98.56 95 GLU A N 1
ATOM 767 C CA . GLU A 1 95 ? 0.114 -2.325 11.433 1.00 98.56 95 GLU A CA 1
ATOM 768 C C . GLU A 1 95 ? -0.041 -3.653 12.171 1.00 98.56 95 GLU A C 1
ATOM 770 O O . GLU A 1 95 ? -0.731 -3.721 13.191 1.00 98.56 95 GLU A O 1
ATOM 775 N N . GLU A 1 96 ? 0.661 -4.691 11.718 1.00 98.62 96 GLU A N 1
ATOM 776 C CA . GLU A 1 96 ? 0.574 -6.057 12.242 1.00 98.62 96 GLU A CA 1
ATOM 777 C C . GLU A 1 96 ? 0.970 -6.166 13.716 1.00 98.62 96 GLU A C 1
ATOM 779 O O . GLU A 1 96 ? 0.416 -6.989 14.449 1.00 98.62 96 GLU A O 1
ATOM 784 N N . LEU A 1 97 ? 1.932 -5.354 14.166 1.00 97.25 97 LEU A N 1
ATOM 785 C CA . LEU A 1 97 ? 2.459 -5.433 15.528 1.00 97.25 97 LEU A CA 1
ATOM 786 C C . LEU A 1 97 ? 1.773 -4.466 16.494 1.00 97.25 97 LEU A C 1
ATOM 788 O O . LEU A 1 97 ? 1.736 -4.745 17.695 1.00 97.25 97 LEU A O 1
ATOM 792 N N . ILE A 1 98 ? 1.234 -3.343 16.003 1.00 95.81 98 ILE A N 1
ATOM 793 C CA . ILE A 1 98 ? 0.712 -2.267 16.857 1.00 95.81 98 ILE A CA 1
ATOM 794 C C . ILE A 1 98 ? -0.763 -1.982 16.575 1.00 95.81 98 ILE A C 1
ATOM 796 O O . ILE A 1 98 ? -1.597 -2.195 17.464 1.00 95.81 98 ILE A O 1
ATOM 800 N N . LEU A 1 99 ? -1.095 -1.499 15.373 1.00 97.50 99 LEU A N 1
ATOM 801 C CA . LEU A 1 99 ? -2.434 -0.987 15.065 1.00 97.50 99 LEU A CA 1
ATOM 802 C C . LEU A 1 99 ? -3.487 -2.101 15.058 1.00 97.50 99 LEU A C 1
ATOM 804 O O . LEU A 1 99 ? -4.459 -2.041 15.813 1.00 97.50 99 LEU A O 1
ATOM 808 N N . PHE A 1 100 ? -3.279 -3.153 14.270 1.00 98.44 100 PHE A N 1
ATOM 809 C CA . PHE A 1 100 ? -4.232 -4.250 14.119 1.00 98.44 100 PHE A CA 1
ATOM 810 C C . PHE A 1 100 ? -4.479 -5.021 15.422 1.00 98.44 100 PHE A C 1
ATOM 812 O O . PHE A 1 100 ? -5.649 -5.238 15.765 1.00 98.44 100 PHE A O 1
ATOM 819 N N . PRO A 1 101 ? -3.454 -5.379 16.226 1.00 96.56 101 PRO A N 1
ATOM 820 C CA . PRO A 1 101 ? -3.688 -5.958 17.544 1.00 96.56 101 PRO A CA 1
ATOM 821 C C . PRO A 1 101 ? -4.514 -5.048 18.451 1.00 96.56 101 PRO A C 1
ATOM 823 O O . PRO A 1 101 ? -5.344 -5.540 19.218 1.00 96.56 101 PRO A O 1
ATOM 826 N N . PHE A 1 102 ? -4.322 -3.727 18.380 1.00 96.06 102 PHE A N 1
ATOM 827 C CA . PHE A 1 102 ? -5.118 -2.799 19.173 1.00 96.06 102 PHE A CA 1
ATOM 828 C C . PHE A 1 102 ? -6.577 -2.738 18.713 1.00 96.06 102 PHE A C 1
ATOM 830 O O . PHE A 1 102 ? -7.466 -2.864 19.555 1.00 96.06 102 PHE A O 1
ATOM 837 N N . ILE A 1 103 ? -6.842 -2.655 17.406 1.00 97.12 103 ILE A N 1
ATOM 838 C CA . ILE A 1 103 ? -8.213 -2.695 16.873 1.00 97.12 103 ILE A CA 1
ATOM 839 C C . ILE A 1 103 ? -8.911 -4.001 17.285 1.00 97.12 103 ILE A C 1
ATOM 841 O O . ILE A 1 103 ? -10.049 -3.974 17.754 1.00 97.12 103 ILE A O 1
ATOM 845 N N . LYS A 1 104 ? -8.222 -5.148 17.226 1.00 96.56 104 LYS A N 1
ATOM 846 C CA . LYS A 1 104 ? -8.770 -6.428 17.712 1.00 96.56 104 LYS A CA 1
ATOM 847 C C . LYS A 1 104 ? -9.090 -6.407 19.213 1.00 96.56 104 LYS A C 1
ATOM 849 O O . LYS A 1 104 ? -10.090 -6.997 19.626 1.00 96.56 104 LYS A O 1
ATOM 854 N N . ARG A 1 105 ? -8.302 -5.704 20.038 1.00 94.56 105 ARG A N 1
ATOM 855 C CA . ARG A 1 105 ? -8.633 -5.489 21.461 1.00 94.56 105 ARG A CA 1
ATOM 856 C C . ARG A 1 105 ? -9.890 -4.637 21.641 1.00 94.56 105 ARG A C 1
ATOM 858 O O . ARG A 1 105 ? -10.683 -4.966 22.516 1.00 94.56 105 ARG A O 1
ATOM 865 N N . LEU A 1 106 ? -10.106 -3.609 20.815 1.00 94.88 106 LEU A N 1
ATOM 866 C CA . LEU A 1 106 ? -11.349 -2.821 20.833 1.00 94.88 106 LEU A CA 1
ATOM 867 C C . LEU A 1 106 ? -12.564 -3.694 20.494 1.00 94.88 106 LEU A C 1
ATOM 869 O O . LEU A 1 106 ? -13.560 -3.669 21.210 1.00 94.88 106 LEU A O 1
ATOM 873 N N . VAL A 1 107 ? -12.460 -4.528 19.455 1.00 95.94 107 VAL A N 1
ATOM 874 C CA . VAL A 1 107 ? -13.530 -5.468 19.072 1.00 95.94 107 VAL A CA 1
ATOM 875 C C . VAL A 1 107 ? -13.841 -6.445 20.207 1.00 95.94 107 VAL A C 1
ATOM 877 O O . VAL A 1 107 ? -15.003 -6.737 20.483 1.00 95.94 107 VAL A O 1
ATOM 880 N N . LYS A 1 108 ? -12.809 -6.952 20.891 1.00 94.75 108 LYS A N 1
ATOM 881 C CA . LYS A 1 108 ? -12.986 -7.824 22.056 1.00 94.75 108 LYS A CA 1
ATOM 882 C C . LYS A 1 108 ? -13.683 -7.093 23.211 1.00 94.75 108 LYS A C 1
ATOM 884 O O . LYS A 1 108 ? -14.616 -7.645 23.785 1.00 94.75 108 LYS A O 1
ATOM 889 N N . ALA A 1 109 ? -13.265 -5.864 23.513 1.00 93.38 109 ALA A N 1
ATOM 890 C CA . ALA A 1 109 ? -13.859 -5.045 24.567 1.00 93.38 109 ALA A CA 1
ATOM 891 C C . ALA A 1 109 ? -15.356 -4.787 24.321 1.00 93.38 109 ALA A C 1
ATOM 893 O O . ALA A 1 109 ? -16.159 -4.980 25.229 1.00 93.38 109 ALA A O 1
ATOM 894 N N . GLU A 1 110 ? -15.748 -4.472 23.082 1.00 94.12 110 GLU A N 1
ATOM 895 C CA . GLU A 1 110 ? -17.159 -4.321 22.696 1.00 94.12 110 GLU A CA 1
ATOM 896 C C . GLU A 1 110 ? -17.968 -5.605 22.894 1.00 94.12 110 GLU A C 1
ATOM 898 O O . GLU A 1 110 ? -19.065 -5.562 23.446 1.00 94.12 110 GLU A O 1
ATOM 903 N N . ARG A 1 111 ? -17.424 -6.758 22.485 1.00 93.31 111 ARG A N 1
ATOM 904 C CA . ARG A 1 111 ? -18.108 -8.055 22.627 1.00 93.31 111 ARG A CA 1
ATOM 905 C C . ARG A 1 111 ? -18.299 -8.471 24.082 1.00 93.31 111 ARG A C 1
ATOM 907 O O . ARG A 1 111 ? -19.296 -9.111 24.399 1.00 93.31 111 ARG A O 1
ATOM 914 N N . GLU A 1 112 ? -17.331 -8.159 24.937 1.00 93.44 112 GLU A N 1
ATOM 915 C CA . GLU A 1 112 ? -17.310 -8.590 26.338 1.00 93.44 112 GLU A CA 1
ATOM 916 C C . GLU A 1 112 ? -17.883 -7.540 27.303 1.00 93.44 112 GLU A C 1
ATOM 918 O O . GLU A 1 112 ? -18.067 -7.845 28.478 1.00 93.44 112 GLU A O 1
ATOM 923 N N . GLY A 1 113 ? -18.179 -6.324 26.830 1.00 88.06 113 GLY A N 1
ATOM 924 C CA . GLY A 1 113 ? -18.604 -5.210 27.684 1.00 88.06 113 GLY A CA 1
ATOM 925 C C . GLY A 1 113 ? -17.499 -4.715 28.623 1.00 88.06 113 GLY A C 1
ATOM 926 O O . GLY A 1 113 ? -17.792 -4.228 29.711 1.00 88.06 113 GLY A O 1
ATOM 927 N N . ASN A 1 114 ? -16.236 -4.879 28.222 1.00 85.31 114 ASN A N 1
ATOM 928 C CA . ASN A 1 114 ? -15.064 -4.504 29.009 1.00 85.31 114 ASN A CA 1
ATOM 929 C C . ASN A 1 114 ? -14.590 -3.083 28.667 1.00 85.31 114 ASN A C 1
ATOM 931 O O . ASN A 1 114 ? -14.794 -2.596 27.554 1.00 85.31 114 ASN A O 1
ATOM 935 N N . GLU A 1 115 ? -13.896 -2.439 29.608 1.00 81.06 115 GLU A N 1
ATOM 936 C CA . GLU A 1 115 ? -13.238 -1.153 29.357 1.00 81.06 115 GLU A CA 1
ATOM 937 C C . GLU A 1 115 ? -12.113 -1.275 28.315 1.00 81.06 115 GLU A C 1
ATOM 939 O O . GLU A 1 115 ? -11.470 -2.319 28.153 1.00 81.06 115 GLU A O 1
ATOM 944 N N . VAL A 1 116 ? -11.849 -0.169 27.614 1.00 78.62 116 VAL A N 1
ATOM 945 C CA . VAL A 1 116 ? -10.758 -0.081 26.638 1.00 78.62 116 VAL A CA 1
ATOM 946 C C . VAL A 1 116 ? -9.408 -0.231 27.354 1.00 78.62 116 VAL A 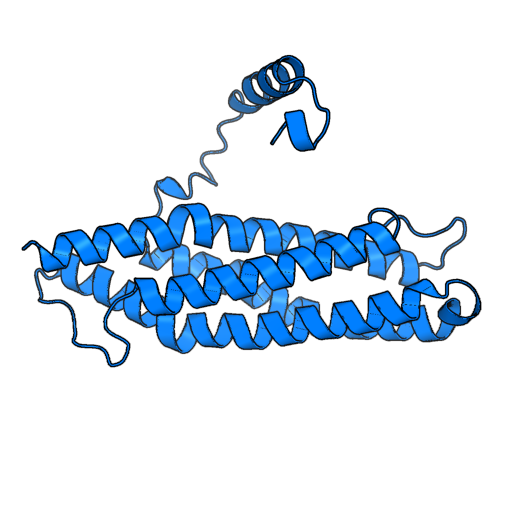C 1
ATOM 948 O O . VAL A 1 116 ? -9.128 0.528 28.282 1.00 78.62 116 VAL A O 1
ATOM 951 N N . PRO A 1 117 ? -8.521 -1.145 26.915 1.00 71.81 117 PRO A N 1
ATOM 952 C CA . PRO A 1 117 ? -7.198 -1.278 27.513 1.00 71.81 117 PRO A CA 1
ATOM 953 C C . PRO A 1 117 ? -6.385 0.013 27.375 1.00 71.81 117 PRO A C 1
ATOM 955 O O . PRO A 1 117 ? -6.256 0.551 26.273 1.00 71.81 117 PRO A O 1
ATOM 958 N N . ALA A 1 118 ? -5.781 0.471 28.474 1.00 75.00 118 ALA A N 1
ATOM 959 C CA . ALA A 1 118 ? -4.843 1.586 28.440 1.00 75.00 118 ALA A CA 1
ATOM 960 C C . ALA A 1 118 ? -3.650 1.258 27.526 1.00 75.00 118 ALA A C 1
ATOM 962 O O . ALA A 1 118 ? -3.071 0.172 27.586 1.00 75.00 118 ALA A O 1
ATOM 963 N N . ILE A 1 119 ? -3.277 2.215 26.680 1.00 80.12 119 ILE A N 1
ATOM 964 C CA . ILE A 1 119 ? -2.216 2.079 25.679 1.00 80.12 119 ILE A CA 1
ATOM 965 C C . ILE A 1 119 ? -1.292 3.294 25.708 1.00 80.12 119 ILE A C 1
ATOM 967 O O . ILE A 1 119 ? -1.722 4.422 25.944 1.00 80.12 119 ILE A O 1
ATOM 971 N N . HIS A 1 120 ? -0.011 3.068 25.420 1.00 80.12 120 HIS A N 1
ATOM 972 C CA . HIS A 1 120 ? 1.027 4.102 25.498 1.00 80.12 120 HIS A CA 1
ATOM 973 C C . HIS A 1 120 ? 0.877 5.229 24.466 1.00 80.12 120 HIS A C 1
ATOM 975 O O . HIS A 1 120 ? 1.422 6.308 2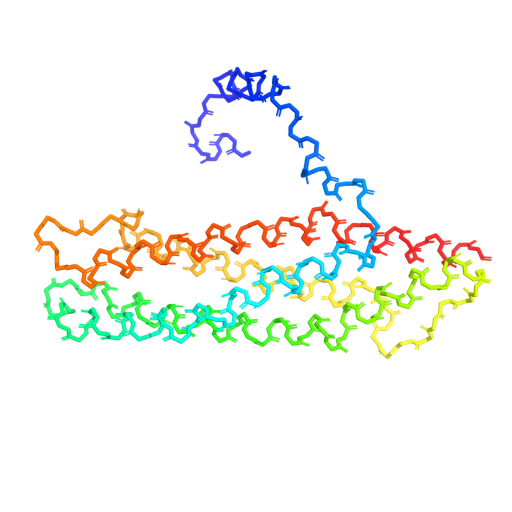4.667 1.00 80.12 120 HIS A O 1
ATOM 981 N N . PHE A 1 121 ? 0.132 4.996 23.384 1.00 80.62 121 PHE A N 1
ATOM 982 C CA . PHE A 1 121 ? -0.103 5.968 22.312 1.00 80.62 121 PHE A CA 1
ATOM 983 C C . PHE A 1 121 ? -1.467 6.676 22.415 1.00 80.62 121 PHE A C 1
ATOM 985 O O . PHE A 1 121 ? -1.855 7.395 21.499 1.00 80.62 121 PHE A O 1
ATOM 992 N N . GLY A 1 122 ? -2.189 6.524 23.532 1.00 84.62 122 GLY A N 1
ATOM 993 C CA . GLY A 1 122 ? -3.410 7.279 23.829 1.00 84.62 122 GLY A CA 1
ATOM 994 C C . GLY A 1 122 ? -4.659 6.772 23.105 1.00 84.62 122 GLY A C 1
ATOM 995 O O . GLY A 1 122 ? -5.525 6.175 23.740 1.00 84.62 122 GLY A O 1
ATOM 996 N N . THR A 1 123 ? -4.776 7.029 21.802 1.00 89.12 123 THR A N 1
ATOM 997 C CA . THR A 1 123 ? -5.961 6.701 20.986 1.00 89.12 123 THR A CA 1
ATOM 998 C C . THR A 1 123 ? -5.575 5.953 19.714 1.00 89.12 123 THR A C 1
ATOM 1000 O O . THR A 1 123 ? -4.432 6.042 19.265 1.00 89.12 123 THR A O 1
ATOM 1003 N N . VAL A 1 124 ? -6.531 5.246 19.104 1.00 93.25 124 VAL A N 1
ATOM 1004 C CA . VAL A 1 124 ? -6.352 4.598 17.789 1.00 93.25 124 VAL A CA 1
ATOM 1005 C C . VAL A 1 124 ? -6.064 5.607 16.666 1.00 93.25 124 VAL A C 1
ATOM 1007 O O . VAL A 1 124 ? -5.430 5.262 15.677 1.00 93.25 124 VAL A O 1
ATOM 1010 N N . GLU A 1 125 ? -6.473 6.866 16.832 1.00 94.88 125 GLU A N 1
ATOM 1011 C CA . GLU A 1 125 ? -6.282 7.942 15.849 1.00 94.88 125 GLU A CA 1
ATOM 1012 C C . GLU A 1 125 ? -4.805 8.248 15.575 1.00 94.88 125 GLU A C 1
ATOM 1014 O O . GLU A 1 125 ? -4.426 8.475 14.431 1.00 94.88 125 GLU A O 1
ATOM 1019 N N . ASN A 1 126 ? -3.955 8.200 16.604 1.00 93.50 126 ASN A N 1
ATOM 1020 C CA . ASN A 1 126 ? -2.531 8.503 16.463 1.00 93.50 126 ASN A CA 1
ATOM 1021 C C . ASN A 1 126 ? -1.798 7.546 15.499 1.00 93.50 126 ASN A C 1
ATOM 1023 O O . ASN A 1 126 ? -1.147 8.036 14.575 1.00 93.50 126 ASN A O 1
ATOM 1027 N N . PRO A 1 127 ? -1.872 6.208 15.665 1.00 95.00 127 PRO A N 1
ATOM 1028 C CA . PRO A 1 127 ? -1.285 5.291 14.694 1.00 95.00 127 PRO A CA 1
ATOM 1029 C C . PRO A 1 127 ? -1.996 5.328 13.336 1.00 95.00 127 PRO A C 1
ATOM 1031 O O . PRO A 1 127 ? -1.302 5.228 12.334 1.00 95.00 127 PRO A O 1
ATOM 1034 N N . ILE A 1 128 ? -3.322 5.532 13.277 1.00 97.94 128 ILE A N 1
ATOM 1035 C CA . ILE A 1 128 ? -4.048 5.674 11.997 1.00 97.94 128 ILE A CA 1
ATOM 1036 C C . ILE A 1 128 ? -3.485 6.834 11.176 1.00 97.94 128 ILE A C 1
ATOM 1038 O O . ILE A 1 128 ? -3.143 6.642 10.017 1.00 97.94 128 ILE A O 1
ATOM 1042 N N . LYS A 1 129 ? -3.307 8.010 11.784 1.00 97.31 129 LYS A N 1
ATOM 1043 C CA . LYS A 1 129 ? -2.769 9.178 11.081 1.00 97.31 129 LYS A CA 1
ATOM 1044 C C . LYS A 1 129 ? -1.379 8.912 10.494 1.00 97.31 129 LYS A C 1
ATOM 1046 O O . LYS A 1 129 ? -1.084 9.344 9.388 1.00 97.31 129 LYS A O 1
ATOM 1051 N N . MET A 1 130 ? -0.532 8.181 11.221 1.00 96.56 130 MET A N 1
ATOM 1052 C CA . MET A 1 130 ? 0.777 7.771 10.708 1.00 96.56 130 MET A CA 1
ATOM 1053 C C . MET A 1 130 ? 0.650 6.819 9.508 1.00 96.56 130 MET A C 1
ATOM 1055 O O . MET A 1 130 ? 1.439 6.932 8.577 1.00 96.56 130 MET A O 1
ATOM 1059 N N . MET A 1 131 ? -0.315 5.892 9.518 1.00 98.31 131 MET A N 1
ATOM 1060 C CA . MET A 1 131 ? -0.545 4.994 8.378 1.00 98.31 131 MET A CA 1
ATOM 1061 C C . MET A 1 131 ? -1.060 5.771 7.162 1.00 98.31 131 MET A C 1
ATOM 1063 O O . MET A 1 131 ? -0.576 5.563 6.058 1.00 98.31 131 MET A O 1
ATOM 1067 N N . GLU A 1 132 ? -1.965 6.732 7.362 1.00 98.31 132 GLU A N 1
ATOM 1068 C CA . GLU A 1 132 ? -2.453 7.610 6.291 1.00 98.31 132 GLU A CA 1
ATOM 1069 C C . GLU A 1 132 ? -1.331 8.463 5.670 1.00 98.31 132 GLU A C 1
ATOM 1071 O O . GLU A 1 132 ? -1.312 8.661 4.455 1.00 98.31 132 GLU A O 1
ATOM 1076 N N . GLU A 1 133 ? -0.377 8.940 6.477 1.00 98.25 133 GLU 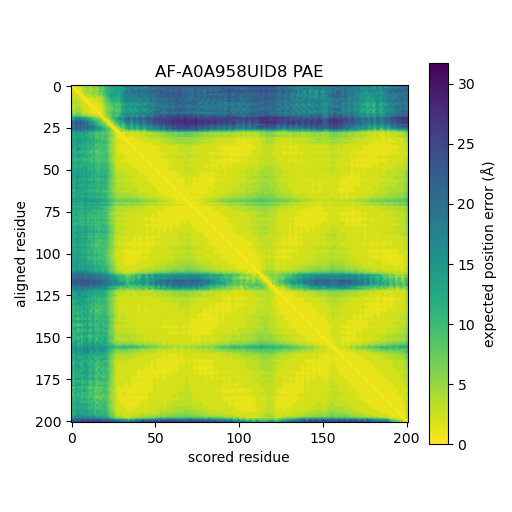A N 1
ATOM 1077 C CA . GLU A 1 133 ? 0.818 9.642 5.988 1.00 98.25 133 GLU A CA 1
ATOM 1078 C C . GLU A 1 133 ? 1.720 8.716 5.147 1.00 98.25 133 GLU A C 1
ATOM 1080 O O . GLU A 1 133 ? 2.142 9.111 4.058 1.00 98.25 133 GLU A O 1
ATOM 1085 N N . ASP A 1 134 ? 1.958 7.475 5.593 1.00 98.19 134 ASP A N 1
ATOM 1086 C CA . ASP A 1 134 ? 2.704 6.479 4.806 1.00 98.19 134 ASP A CA 1
ATOM 1087 C C . ASP A 1 134 ? 1.989 6.148 3.476 1.00 98.19 134 ASP A C 1
ATOM 1089 O O . ASP A 1 134 ? 2.640 5.970 2.444 1.00 98.19 134 ASP A O 1
ATOM 1093 N N . HIS A 1 135 ? 0.652 6.059 3.486 1.00 98.56 135 HIS A N 1
ATOM 1094 C CA . HIS A 1 135 ? -0.162 5.784 2.296 1.00 98.56 135 HIS A CA 1
ATOM 1095 C C . HIS A 1 135 ? -0.037 6.881 1.246 1.00 98.56 135 HIS A C 1
ATOM 1097 O O . HIS A 1 135 ? 0.101 6.583 0.057 1.00 98.56 135 HIS A O 1
ATOM 1103 N N . GLU A 1 136 ? -0.066 8.144 1.671 1.00 97.94 136 GLU A N 1
ATOM 1104 C CA . GLU A 1 136 ? 0.122 9.271 0.761 1.00 97.94 136 GLU A CA 1
ATOM 1105 C C . GLU A 1 136 ? 1.524 9.232 0.137 1.00 97.94 136 GLU A C 1
ATOM 1107 O O . GLU A 1 136 ? 1.659 9.364 -1.080 1.00 97.94 136 GLU A O 1
ATOM 1112 N N . GLU A 1 137 ? 2.567 8.968 0.934 1.00 97.88 137 GLU A N 1
ATOM 1113 C CA . GLU A 1 137 ? 3.937 8.837 0.425 1.00 97.88 137 GLU A CA 1
ATOM 1114 C C . GLU A 1 137 ? 4.058 7.705 -0.610 1.00 97.88 137 GLU A C 1
ATOM 1116 O O . GLU A 1 137 ? 4.595 7.913 -1.704 1.00 97.88 137 GLU A O 1
ATOM 1121 N N . ALA A 1 138 ? 3.512 6.522 -0.311 1.00 98.00 138 ALA A N 1
ATOM 1122 C CA . ALA A 1 138 ? 3.504 5.395 -1.242 1.00 98.00 138 ALA A CA 1
ATOM 1123 C C . ALA A 1 138 ? 2.746 5.730 -2.540 1.00 98.00 138 ALA A C 1
ATOM 1125 O O . ALA A 1 138 ? 3.227 5.428 -3.639 1.00 98.00 138 ALA A O 1
ATOM 1126 N N . GLY A 1 139 ? 1.603 6.414 -2.428 1.00 97.31 139 GLY A N 1
ATOM 1127 C CA . GLY A 1 139 ? 0.813 6.879 -3.566 1.00 97.31 139 GLY A CA 1
ATOM 1128 C C . GLY A 1 139 ? 1.560 7.883 -4.450 1.00 97.31 139 GLY A C 1
ATOM 1129 O O . GLY A 1 139 ? 1.500 7.791 -5.680 1.00 97.31 139 GLY A O 1
ATOM 1130 N N . GLU A 1 140 ? 2.315 8.815 -3.862 1.00 98.31 140 GLU A N 1
ATOM 1131 C CA . GLU A 1 140 ? 3.160 9.747 -4.620 1.00 98.31 140 GLU A CA 1
ATOM 1132 C C . GLU A 1 140 ? 4.292 9.027 -5.365 1.00 98.31 140 GLU A C 1
ATOM 1134 O O . GLU A 1 140 ? 4.563 9.332 -6.535 1.00 98.31 140 GLU A O 1
ATOM 1139 N N . ILE A 1 141 ? 4.931 8.041 -4.724 1.00 98.69 141 ILE A N 1
ATOM 1140 C CA . ILE A 1 141 ? 5.981 7.231 -5.354 1.00 98.69 141 ILE A CA 1
ATOM 1141 C C . ILE A 1 141 ? 5.421 6.483 -6.571 1.00 98.69 141 ILE A C 1
ATOM 1143 O O . ILE A 1 141 ? 5.998 6.571 -7.661 1.00 98.69 141 ILE A O 1
ATOM 1147 N N . LEU A 1 142 ? 4.289 5.790 -6.420 1.00 98.25 142 LEU A N 1
ATOM 1148 C CA . LEU A 1 142 ? 3.680 5.019 -7.508 1.00 98.25 142 LEU A CA 1
ATOM 1149 C C . LEU A 1 142 ? 3.185 5.914 -8.644 1.00 98.25 142 LEU A C 1
ATOM 1151 O O . LEU A 1 142 ? 3.459 5.633 -9.810 1.00 98.25 142 LEU A O 1
ATOM 1155 N N . ARG A 1 143 ? 2.595 7.074 -8.337 1.00 98.25 143 ARG A N 1
ATOM 1156 C CA . ARG A 1 143 ? 2.205 8.052 -9.364 1.00 98.25 143 ARG A CA 1
ATOM 1157 C C . ARG A 1 143 ? 3.398 8.531 -10.187 1.00 98.25 143 ARG A C 1
ATOM 1159 O O . ARG A 1 143 ? 3.297 8.710 -11.405 1.00 98.25 143 ARG A O 1
ATOM 116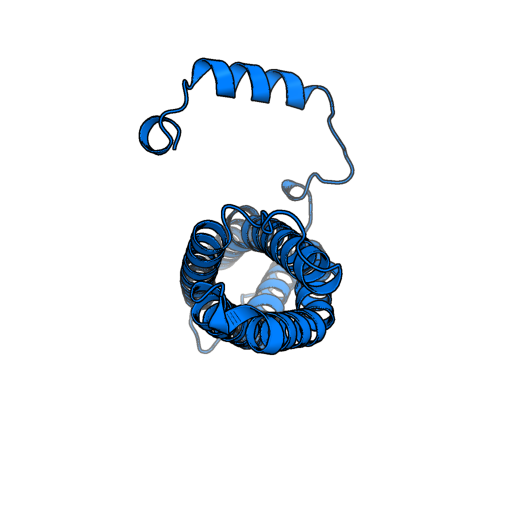6 N N . LYS A 1 144 ? 4.544 8.741 -9.537 1.00 98.75 144 LYS A N 1
ATOM 1167 C CA . LYS A 1 144 ? 5.781 9.126 -10.217 1.00 98.75 144 LYS A CA 1
ATOM 1168 C C . LYS A 1 144 ? 6.309 8.000 -11.107 1.00 98.75 144 LYS A C 1
ATOM 1170 O O . LYS A 1 144 ? 6.665 8.267 -12.254 1.00 98.75 144 LYS A O 1
ATOM 1175 N N . ILE A 1 145 ? 6.306 6.761 -10.616 1.00 98.69 145 ILE A N 1
ATOM 1176 C CA . ILE A 1 145 ? 6.657 5.570 -11.403 1.00 98.69 145 ILE A CA 1
ATOM 1177 C C . ILE A 1 145 ? 5.737 5.438 -12.623 1.00 98.69 145 ILE A C 1
ATOM 1179 O O . ILE A 1 145 ? 6.228 5.276 -13.740 1.00 98.69 145 ILE A O 1
ATOM 1183 N N . SER A 1 146 ? 4.422 5.544 -12.437 1.00 98.38 146 SER A N 1
ATOM 1184 C CA . SER A 1 146 ? 3.427 5.470 -13.509 1.00 98.38 146 SER A CA 1
ATOM 1185 C C . SER A 1 146 ? 3.715 6.505 -14.601 1.00 98.38 146 SER A C 1
ATOM 1187 O O . SER A 1 146 ? 3.811 6.173 -15.782 1.00 98.38 146 SER A O 1
ATOM 1189 N N . LYS A 1 147 ? 4.015 7.753 -14.220 1.00 98.44 147 LYS A N 1
ATOM 1190 C CA . LYS A 1 147 ? 4.405 8.799 -15.175 1.00 98.44 147 LYS A CA 1
ATOM 1191 C C . LYS A 1 147 ? 5.702 8.475 -15.926 1.00 98.44 147 LYS A C 1
ATOM 1193 O O . LYS A 1 147 ? 5.746 8.641 -17.143 1.00 98.44 147 LYS A O 1
ATOM 1198 N N . LEU A 1 148 ? 6.753 8.049 -15.221 1.00 98.50 148 LEU A N 1
ATOM 1199 C CA . LEU A 1 148 ? 8.052 7.724 -15.829 1.00 98.50 148 LEU A CA 1
ATOM 1200 C C . LEU A 1 148 ? 7.961 6.522 -16.776 1.00 98.50 148 LEU A C 1
ATOM 1202 O O . LEU A 1 148 ? 8.609 6.501 -17.815 1.00 98.50 148 LEU A O 1
ATOM 1206 N N . SER A 1 149 ? 7.120 5.549 -16.439 1.00 97.94 149 SER A N 1
ATOM 1207 C CA . SER A 1 149 ? 6.912 4.322 -17.210 1.00 97.94 149 SER A CA 1
ATOM 1208 C C . SER A 1 149 ? 5.889 4.459 -18.342 1.00 97.94 149 SER A C 1
ATOM 1210 O O . SER A 1 149 ? 5.536 3.456 -18.962 1.00 97.94 149 SER A O 1
ATOM 1212 N N . ASN A 1 150 ? 5.395 5.675 -18.611 1.00 97.75 150 ASN A N 1
ATOM 1213 C CA . ASN A 1 150 ? 4.304 5.923 -19.554 1.00 97.75 150 ASN A CA 1
ATOM 1214 C C . ASN A 1 150 ? 3.084 5.020 -19.268 1.00 97.75 150 ASN A C 1
ATOM 1216 O O . ASN A 1 150 ? 2.619 4.275 -20.131 1.00 97.75 150 ASN A O 1
ATOM 1220 N N . ASN A 1 151 ? 2.603 5.060 -18.024 1.00 97.56 151 ASN A N 1
ATOM 1221 C CA . ASN A 1 151 ? 1.564 4.185 -17.478 1.00 97.56 151 ASN A CA 1
ATOM 1222 C C . ASN A 1 151 ? 1.895 2.701 -17.686 1.00 97.56 151 ASN A C 1
ATOM 1224 O O . ASN A 1 151 ? 1.090 1.953 -18.238 1.00 97.56 151 ASN A O 1
ATOM 1228 N N . TYR A 1 152 ? 3.106 2.289 -17.298 1.00 97.75 152 TYR A N 1
ATOM 1229 C CA . TYR A 1 152 ? 3.580 0.905 -17.422 1.00 97.75 152 TYR A CA 1
ATOM 1230 C C . TYR A 1 152 ? 3.547 0.364 -18.858 1.00 97.75 152 TYR A C 1
ATOM 1232 O O . TYR A 1 152 ? 3.416 -0.840 -19.077 1.00 97.75 152 TYR A O 1
ATOM 1240 N N . THR A 1 153 ? 3.702 1.241 -19.854 1.00 97.19 153 THR A N 1
ATOM 1241 C CA . THR A 1 153 ? 3.741 0.850 -21.265 1.00 97.19 153 THR A CA 1
ATOM 1242 C C . THR A 1 153 ? 5.195 0.705 -21.713 1.00 97.19 153 THR A C 1
ATOM 1244 O O . THR A 1 153 ? 5.885 1.714 -21.881 1.00 97.19 153 THR A O 1
ATOM 1247 N N . PRO A 1 154 ? 5.696 -0.526 -21.924 1.00 95.00 154 PRO A N 1
ATOM 1248 C CA . PRO A 1 154 ? 7.070 -0.721 -22.359 1.00 95.00 154 PRO A CA 1
ATOM 1249 C C . PRO A 1 154 ? 7.264 -0.226 -23.806 1.00 95.00 154 PRO A C 1
ATOM 1251 O O . PRO A 1 154 ? 6.318 -0.217 -24.601 1.00 95.00 154 PRO A O 1
ATOM 1254 N N . PRO A 1 155 ? 8.492 0.168 -24.186 1.00 94.88 155 PRO A N 1
ATOM 1255 C CA . PRO A 1 155 ? 8.794 0.618 -25.540 1.00 94.88 155 PRO A CA 1
ATOM 1256 C C . PRO A 1 155 ? 8.607 -0.503 -26.573 1.00 94.88 155 PRO A C 1
ATOM 1258 O O . PRO A 1 155 ? 8.680 -1.695 -26.264 1.00 94.88 155 PRO A O 1
ATOM 1261 N N . GLN A 1 156 ? 8.404 -0.130 -27.839 1.00 93.50 156 GLN A N 1
ATOM 1262 C CA . GLN A 1 156 ? 8.265 -1.106 -28.920 1.00 93.50 156 GLN A CA 1
ATOM 1263 C C . GLN A 1 156 ? 9.519 -1.988 -29.027 1.00 93.50 156 GLN A C 1
ATOM 1265 O O . GLN A 1 156 ? 10.640 -1.489 -29.081 1.00 93.50 156 GLN A O 1
ATOM 1270 N N . GLY A 1 157 ? 9.324 -3.309 -29.082 1.00 89.62 157 GLY A N 1
ATOM 1271 C CA . GLY A 1 157 ? 10.427 -4.272 -29.141 1.00 89.62 157 GLY A CA 1
ATOM 1272 C C . GLY A 1 157 ? 11.118 -4.525 -27.797 1.00 89.62 157 GLY A C 1
ATOM 1273 O O . GLY A 1 157 ? 12.169 -5.166 -27.777 1.00 89.62 157 GLY A O 1
ATOM 1274 N N . ALA A 1 158 ? 10.547 -4.049 -26.684 1.00 93.44 158 ALA A N 1
ATOM 1275 C CA . ALA A 1 158 ? 11.011 -4.390 -25.347 1.00 93.44 158 ALA A CA 1
ATOM 1276 C C . ALA A 1 158 ? 11.108 -5.912 -25.154 1.00 93.44 158 ALA A C 1
ATOM 1278 O O . ALA A 1 158 ? 10.275 -6.684 -25.635 1.00 93.44 158 ALA A O 1
ATOM 1279 N N . CYS A 1 159 ? 12.143 -6.348 -24.435 1.00 95.12 159 CYS A N 1
ATOM 1280 C CA . CYS A 1 159 ? 12.313 -7.762 -24.131 1.00 95.12 159 CYS A CA 1
ATOM 1281 C C . CYS A 1 159 ? 11.256 -8.246 -23.125 1.00 95.12 159 CYS A C 1
ATOM 1283 O O . CYS A 1 159 ? 10.692 -7.462 -22.360 1.00 95.12 159 CYS A O 1
ATOM 1285 N N . ASN A 1 160 ? 11.048 -9.564 -23.060 1.00 96.50 160 ASN A N 1
ATOM 1286 C CA . ASN A 1 160 ? 10.043 -10.169 -22.179 1.00 96.50 160 ASN A CA 1
ATOM 1287 C C . ASN A 1 160 ? 10.213 -9.782 -20.702 1.00 96.50 160 ASN A C 1
ATOM 1289 O O . ASN A 1 160 ? 9.218 -9.601 -20.010 1.00 96.50 160 ASN A O 1
ATOM 1293 N N . THR A 1 161 ? 11.449 -9.621 -20.213 1.00 96.19 161 THR A N 1
ATOM 1294 C CA . THR A 1 161 ? 11.703 -9.199 -18.825 1.00 96.19 161 THR A CA 1
ATOM 1295 C C . THR A 1 161 ? 11.247 -7.765 -18.568 1.00 96.19 161 THR A C 1
ATOM 1297 O O . THR A 1 161 ? 10.737 -7.482 -17.491 1.00 96.19 161 THR A O 1
ATOM 1300 N N . TYR A 1 162 ? 11.387 -6.870 -19.548 1.00 97.81 162 TYR A N 1
ATOM 1301 C CA . TYR A 1 162 ? 10.910 -5.495 -19.426 1.00 97.81 162 TYR A CA 1
ATOM 1302 C C . TYR A 1 162 ? 9.371 -5.462 -19.427 1.00 97.81 162 TYR A C 1
ATOM 1304 O O . TYR A 1 162 ? 8.765 -4.878 -18.532 1.00 97.81 162 TYR A O 1
ATOM 1312 N N . CYS A 1 163 ? 8.723 -6.196 -20.336 1.00 97.88 163 CYS A N 1
ATOM 1313 C CA . CYS A 1 163 ? 7.262 -6.328 -20.325 1.00 97.88 163 CYS A CA 1
ATOM 1314 C C . CYS A 1 163 ? 6.743 -6.926 -19.004 1.00 97.88 163 CYS A C 1
ATOM 1316 O O . CYS A 1 163 ? 5.795 -6.405 -18.423 1.00 97.88 163 CYS A O 1
ATOM 1318 N N . ALA A 1 164 ? 7.390 -7.983 -18.500 1.00 97.88 164 ALA A N 1
ATOM 1319 C CA . ALA A 1 164 ? 7.029 -8.615 -17.232 1.00 97.88 164 ALA A CA 1
ATOM 1320 C C . ALA A 1 164 ? 7.232 -7.682 -16.029 1.00 97.88 164 ALA A C 1
ATOM 1322 O O . ALA A 1 164 ? 6.412 -7.684 -15.115 1.00 97.88 164 ALA A O 1
ATOM 1323 N N . PHE A 1 165 ? 8.291 -6.868 -16.036 1.00 98.50 165 PHE A N 1
ATOM 1324 C CA . PHE A 1 165 ? 8.534 -5.879 -14.990 1.00 98.50 165 PHE A CA 1
ATOM 1325 C C . PHE A 1 165 ? 7.388 -4.873 -14.893 1.00 98.50 165 PHE A C 1
ATOM 1327 O O . PHE A 1 165 ? 6.829 -4.691 -13.816 1.00 98.50 165 PHE A O 1
ATOM 1334 N N . TYR A 1 166 ? 7.015 -4.252 -16.012 1.00 98.50 166 TYR A N 1
ATOM 1335 C CA . TYR A 1 166 ? 5.945 -3.255 -16.027 1.00 98.50 166 TYR A CA 1
ATOM 1336 C C . TYR A 1 166 ? 4.579 -3.860 -15.705 1.00 98.50 166 TYR A C 1
ATOM 1338 O O . TYR A 1 166 ? 3.833 -3.265 -14.934 1.00 98.50 166 TYR A O 1
ATOM 1346 N N . ALA A 1 167 ? 4.287 -5.071 -16.189 1.00 98.25 167 ALA A N 1
ATOM 1347 C CA . ALA A 1 167 ? 3.071 -5.783 -15.804 1.00 98.25 167 ALA A CA 1
ATOM 1348 C C . ALA A 1 167 ? 3.012 -6.042 -14.288 1.00 98.25 167 ALA A C 1
ATOM 1350 O O . ALA A 1 167 ? 1.996 -5.755 -13.660 1.00 98.25 167 ALA A O 1
ATOM 1351 N N . LYS A 1 168 ? 4.113 -6.518 -13.686 1.00 98.12 168 LYS A N 1
ATOM 1352 C CA . LYS A 1 168 ? 4.167 -6.792 -12.242 1.00 98.12 168 LYS A CA 1
ATOM 1353 C C . LYS A 1 168 ? 4.092 -5.517 -11.401 1.00 98.12 168 LYS A C 1
ATOM 1355 O O . LYS A 1 168 ? 3.514 -5.528 -10.321 1.00 98.12 168 LYS A O 1
ATOM 1360 N N . LEU A 1 169 ? 4.671 -4.421 -11.886 1.00 98.31 169 LEU A N 1
ATOM 1361 C CA . LEU A 1 169 ? 4.623 -3.125 -11.213 1.00 98.31 169 LEU A CA 1
ATOM 1362 C C . LEU A 1 169 ? 3.211 -2.524 -11.243 1.00 98.31 169 LEU A C 1
ATOM 1364 O O . LEU A 1 169 ? 2.756 -2.003 -10.231 1.00 98.31 169 LEU A O 1
ATOM 1368 N N . TYR A 1 170 ? 2.501 -2.668 -12.364 1.00 98.38 170 TYR A N 1
ATOM 1369 C CA . TYR A 1 170 ? 1.091 -2.295 -12.465 1.00 98.38 170 TYR A CA 1
ATOM 1370 C C . TYR A 1 170 ? 0.212 -3.137 -11.530 1.00 98.38 170 TYR A C 1
ATOM 1372 O O . TYR A 1 170 ? -0.580 -2.585 -10.776 1.00 98.38 170 TYR A O 1
ATOM 1380 N N . GLU A 1 171 ? 0.393 -4.462 -11.527 1.00 98.19 171 GLU A N 1
ATOM 1381 C CA . GLU A 1 171 ? -0.288 -5.385 -10.605 1.00 98.19 171 GLU A CA 1
ATOM 1382 C C . GLU A 1 171 ? -0.049 -4.996 -9.137 1.00 98.19 171 GLU A C 1
ATOM 1384 O O . GLU A 1 171 ? -0.988 -4.951 -8.349 1.00 98.19 171 GLU A O 1
ATOM 1389 N N . PHE A 1 172 ? 1.196 -4.659 -8.779 1.00 98.38 172 PHE A N 1
ATOM 1390 C CA . PHE A 1 172 ? 1.558 -4.175 -7.446 1.00 98.38 172 PHE A CA 1
ATOM 1391 C C . PHE A 1 172 ? 0.841 -2.873 -7.070 1.00 98.38 172 PHE A C 1
ATOM 1393 O O . PHE A 1 172 ? 0.322 -2.770 -5.964 1.00 98.38 172 PHE A O 1
ATOM 1400 N N . GLU A 1 173 ? 0.769 -1.893 -7.977 1.00 98.19 173 GLU A N 1
ATOM 1401 C CA . GLU A 1 173 ? 0.022 -0.654 -7.725 1.00 98.19 173 GLU A CA 1
ATOM 1402 C C . GLU A 1 173 ? -1.482 -0.911 -7.553 1.00 98.19 173 GLU A C 1
ATOM 1404 O O . GLU A 1 173 ? -2.100 -0.310 -6.678 1.00 98.19 173 GLU A O 1
ATOM 1409 N N . GLN A 1 174 ? -2.080 -1.802 -8.353 1.00 97.88 174 GLN A N 1
ATOM 1410 C CA . GLN A 1 174 ? -3.509 -2.110 -8.222 1.00 97.88 174 GLN A CA 1
ATOM 1411 C C . GLN A 1 174 ? -3.833 -2.783 -6.885 1.00 97.88 174 GLN A C 1
ATOM 1413 O O . GLN A 1 174 ? -4.813 -2.406 -6.242 1.00 97.88 174 GLN A O 1
ATOM 1418 N N . ASP A 1 175 ? -3.006 -3.740 -6.452 1.00 98.12 175 ASP A N 1
ATOM 1419 C CA . ASP A 1 175 ? -3.171 -4.368 -5.140 1.00 98.12 175 ASP A CA 1
ATOM 1420 C C . ASP A 1 175 ? -3.031 -3.342 -4.010 1.00 98.12 175 ASP A C 1
ATOM 1422 O O . ASP A 1 175 ? -3.900 -3.264 -3.141 1.00 98.12 175 ASP A O 1
ATOM 1426 N N . LEU A 1 176 ? -2.011 -2.477 -4.076 1.00 96.88 176 LEU A N 1
ATOM 1427 C CA . LEU A 1 176 ? -1.802 -1.461 -3.048 1.00 96.88 176 LEU A CA 1
ATOM 1428 C C . LEU A 1 176 ? -2.950 -0.440 -2.995 1.00 96.88 176 LEU A C 1
ATOM 1430 O O . LEU A 1 176 ? -3.358 -0.027 -1.914 1.00 96.88 176 LEU A O 1
ATOM 1434 N N . HIS A 1 177 ? -3.527 -0.051 -4.135 1.00 97.06 177 HIS A N 1
ATOM 1435 C CA . HIS A 1 177 ? -4.718 0.802 -4.143 1.00 97.06 177 HIS A CA 1
ATOM 1436 C C . HIS A 1 177 ? -5.914 0.141 -3.450 1.00 97.06 177 HIS A C 1
ATOM 1438 O O . HIS A 1 177 ? -6.628 0.811 -2.699 1.00 97.06 177 HIS A O 1
ATOM 1444 N N . GLN A 1 178 ? -6.139 -1.155 -3.682 1.00 96.75 178 GLN A N 1
ATOM 1445 C CA . GLN A 1 178 ? -7.212 -1.891 -3.018 1.00 96.75 178 GLN A CA 1
ATOM 1446 C C . GLN A 1 178 ? -6.948 -2.011 -1.512 1.00 96.75 178 GLN A C 1
ATOM 1448 O O . GLN A 1 178 ? -7.848 -1.736 -0.719 1.00 96.75 178 GLN A O 1
ATOM 1453 N N . HIS A 1 179 ? -5.718 -2.351 -1.121 1.00 98.06 179 HIS A N 1
ATOM 1454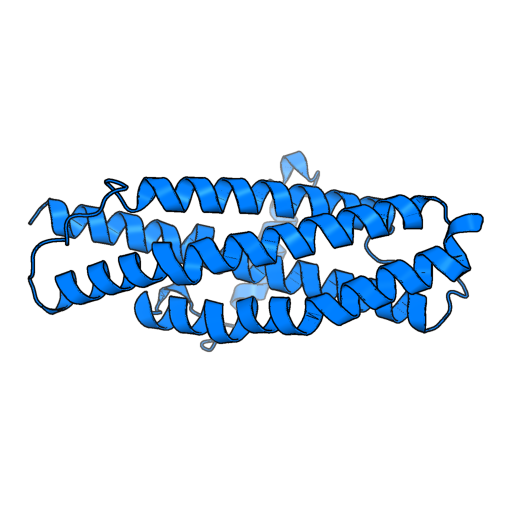 C CA . HIS A 1 179 ? -5.265 -2.398 0.272 1.00 98.06 179 HIS A CA 1
ATOM 1455 C C . HIS A 1 179 ? -5.553 -1.073 0.989 1.00 98.06 179 HIS A C 1
ATOM 1457 O O . HIS A 1 179 ? -6.356 -1.041 1.926 1.00 98.06 179 HIS A O 1
ATOM 1463 N N . ILE A 1 180 ? -5.003 0.033 0.482 1.00 98.00 180 ILE A N 1
ATOM 1464 C CA . ILE A 1 180 ? -5.184 1.372 1.059 1.00 98.00 180 ILE A CA 1
ATOM 1465 C C . ILE A 1 180 ? -6.668 1.756 1.093 1.00 98.00 180 ILE A C 1
ATOM 1467 O O . ILE A 1 180 ? -7.129 2.405 2.035 1.00 98.00 180 ILE A O 1
ATOM 1471 N N . HIS A 1 181 ? -7.455 1.355 0.088 1.00 97.19 181 HIS A N 1
ATOM 1472 C CA . HIS A 1 181 ? -8.890 1.612 0.093 1.00 97.19 181 HIS A CA 1
ATOM 1473 C C . HIS A 1 181 ? -9.593 0.929 1.270 1.00 97.19 181 HIS A C 1
ATOM 1475 O O . HIS A 1 181 ? -10.366 1.594 1.970 1.00 97.19 181 HIS A O 1
ATOM 1481 N N . LEU A 1 182 ? -9.325 -0.363 1.493 1.00 98.12 182 LEU A N 1
ATOM 1482 C CA . LEU A 1 182 ? -9.903 -1.122 2.604 1.00 98.12 182 LEU A CA 1
ATOM 1483 C C . LEU A 1 182 ? -9.555 -0.500 3.955 1.00 98.12 182 LEU A C 1
ATOM 1485 O O . LEU A 1 182 ? -10.386 -0.481 4.864 1.00 98.12 182 LEU A O 1
ATOM 1489 N N . GLU A 1 183 ? -8.356 0.047 4.084 1.00 98.62 183 GLU A N 1
ATOM 1490 C CA . GLU A 1 183 ? -7.903 0.662 5.321 1.00 98.62 183 GLU A CA 1
ATOM 1491 C C . GLU A 1 183 ? -8.490 2.048 5.541 1.00 98.62 183 GLU A C 1
ATOM 1493 O O . GLU A 1 183 ? -9.295 2.237 6.459 1.00 98.62 183 GLU A O 1
ATOM 1498 N N . ASN A 1 184 ? -8.165 2.992 4.657 1.00 98.56 184 ASN A N 1
ATOM 1499 C CA . ASN A 1 184 ? -8.525 4.398 4.818 1.00 98.56 184 ASN A CA 1
ATOM 1500 C C . ASN A 1 184 ? -10.040 4.617 4.785 1.00 98.56 184 ASN A C 1
ATOM 1502 O O . ASN A 1 184 ? -10.554 5.496 5.474 1.00 98.56 184 ASN A O 1
ATOM 1506 N N . ASN A 1 185 ? -10.774 3.836 3.987 1.00 97.56 185 ASN A N 1
ATOM 1507 C CA . ASN A 1 185 ? -12.199 4.093 3.763 1.00 97.56 185 ASN A CA 1
ATOM 1508 C C . ASN A 1 185 ? -13.121 3.172 4.563 1.00 97.56 185 ASN A C 1
ATOM 1510 O O . ASN A 1 185 ? -14.311 3.471 4.667 1.00 97.56 185 ASN A O 1
ATOM 1514 N N . ILE A 1 186 ? -12.614 2.067 5.122 1.00 98.06 186 ILE A N 1
ATOM 1515 C CA . ILE A 1 186 ? -13.460 1.087 5.818 1.00 98.06 186 ILE A CA 1
ATOM 1516 C C . ILE A 1 186 ? -12.905 0.761 7.204 1.00 98.06 186 ILE A C 1
ATOM 1518 O O . ILE A 1 186 ? -13.596 0.999 8.197 1.00 98.06 186 ILE A O 1
ATOM 1522 N N . LEU A 1 187 ? -11.689 0.221 7.304 1.00 98.62 187 LEU A N 1
ATOM 1523 C CA . LEU A 1 187 ? -11.135 -0.251 8.573 1.00 98.62 187 LEU A CA 1
ATOM 1524 C C . LEU A 1 187 ? -10.923 0.897 9.569 1.00 98.62 187 LEU A C 1
ATOM 1526 O O . LEU A 1 187 ? -11.420 0.828 10.697 1.00 98.62 187 LEU A O 1
ATOM 1530 N N . PHE A 1 188 ? -10.212 1.949 9.160 1.00 98.62 188 PHE A N 1
ATOM 1531 C CA . PHE A 1 188 ? -9.830 3.056 10.036 1.00 98.62 188 PHE A CA 1
ATOM 1532 C C . PHE A 1 188 ? -11.042 3.863 10.525 1.00 98.62 188 PHE A C 1
ATOM 1534 O O . PHE A 1 188 ? -11.165 4.036 11.744 1.00 98.62 188 PHE A O 1
ATOM 1541 N N . PRO A 1 189 ? -12.006 4.267 9.666 1.00 98.50 189 PRO A N 1
ATOM 1542 C CA . PRO A 1 189 ? -13.212 4.950 10.133 1.00 98.50 189 PRO A CA 1
ATOM 1543 C C . PRO A 1 189 ? -14.014 4.109 11.134 1.00 98.50 189 PRO A C 1
ATOM 1545 O O . PRO A 1 189 ? -14.401 4.599 12.197 1.00 98.50 189 PRO A O 1
ATOM 1548 N N . LYS A 1 190 ? -14.198 2.811 10.853 1.00 98.12 190 LYS A N 1
ATOM 1549 C CA . LYS A 1 190 ? -14.907 1.896 11.761 1.00 98.12 190 LYS A CA 1
ATOM 1550 C C . LYS A 1 190 ? -14.179 1.724 13.098 1.00 98.12 190 LYS A C 1
ATOM 1552 O O . LYS A 1 190 ? -14.837 1.652 14.136 1.00 98.12 190 LYS A O 1
ATOM 1557 N N . ALA A 1 191 ? -12.847 1.660 13.096 1.00 97.62 191 ALA A N 1
ATOM 1558 C CA . ALA A 1 191 ? -12.050 1.549 14.316 1.00 97.62 191 ALA A CA 1
ATOM 1559 C C . ALA A 1 191 ? -12.147 2.812 15.190 1.00 97.62 191 ALA A C 1
ATOM 1561 O O . ALA A 1 191 ? -12.323 2.704 16.407 1.00 97.62 191 ALA A O 1
ATOM 1562 N N . LEU A 1 192 ? -12.098 4.000 14.577 1.00 96.81 192 LEU A N 1
ATOM 1563 C CA . LEU A 1 192 ? -12.297 5.281 15.264 1.00 96.81 192 LEU A CA 1
ATOM 1564 C C . LEU A 1 192 ? -13.683 5.365 15.909 1.00 96.81 192 LEU A C 1
ATOM 1566 O O . LEU A 1 192 ? -13.813 5.762 17.070 1.00 96.81 192 LEU A O 1
ATOM 1570 N N . ASP A 1 193 ? -14.725 4.973 15.177 1.00 96.62 193 ASP A N 1
ATOM 1571 C CA . ASP A 1 193 ? -16.095 4.980 15.687 1.00 96.62 193 ASP A CA 1
ATOM 1572 C C . ASP A 1 193 ? -16.300 3.973 16.820 1.00 96.62 193 ASP A C 1
ATOM 1574 O O . ASP A 1 193 ? -16.992 4.276 17.796 1.00 96.62 193 ASP A O 1
ATOM 1578 N N . LEU A 1 194 ? -15.673 2.799 16.730 1.00 95.56 194 LEU A N 1
ATOM 1579 C CA . LEU A 1 194 ? -15.695 1.797 17.790 1.00 95.56 194 LEU A CA 1
ATOM 1580 C C . LEU A 1 194 ? -15.052 2.325 19.079 1.00 95.56 194 LEU A C 1
ATOM 1582 O O . LEU A 1 194 ? -15.662 2.249 20.146 1.00 95.56 194 LEU A O 1
ATOM 1586 N N . GLU A 1 195 ? -13.858 2.918 18.991 1.00 94.50 195 GLU A N 1
ATOM 1587 C CA . GLU A 1 195 ? -13.188 3.499 20.159 1.00 94.50 195 GLU A CA 1
ATOM 1588 C C . GLU A 1 195 ? -14.041 4.610 20.800 1.00 94.50 195 GLU A C 1
ATOM 1590 O O . GLU A 1 195 ? -14.209 4.648 22.021 1.00 94.50 195 GLU A O 1
ATOM 1595 N N . LYS A 1 196 ? -14.644 5.486 19.982 1.00 93.38 196 LYS A N 1
ATOM 1596 C CA . LYS A 1 196 ? -15.546 6.549 20.456 1.00 93.38 196 LYS A CA 1
ATOM 1597 C C . LYS A 1 196 ? -16.777 5.997 21.175 1.00 93.38 196 LYS A C 1
ATOM 1599 O O . LYS A 1 196 ? -17.207 6.601 22.156 1.00 93.38 196 LYS A O 1
ATOM 1604 N N . LYS A 1 197 ? -17.364 4.895 20.695 1.00 92.75 197 LYS A N 1
ATOM 1605 C CA . LYS A 1 197 ? -18.504 4.233 21.355 1.00 92.75 197 LYS A CA 1
ATOM 1606 C C . LYS A 1 197 ? -18.102 3.674 22.715 1.00 92.75 197 LYS A C 1
ATOM 1608 O O . LYS A 1 197 ? -18.793 3.931 23.692 1.00 92.75 197 LYS A O 1
ATOM 1613 N N . LEU A 1 198 ? -16.966 2.984 22.786 1.00 90.75 198 LEU A N 1
ATOM 1614 C CA . LEU A 1 198 ? -16.481 2.372 24.026 1.00 90.75 198 LEU A CA 1
ATOM 1615 C C . LEU A 1 198 ? -16.065 3.393 25.090 1.00 90.75 198 LEU A C 1
ATOM 1617 O O . LEU A 1 198 ? -16.188 3.101 26.267 1.00 90.75 198 LEU A O 1
ATOM 1621 N N . LYS A 1 199 ? -15.610 4.591 24.698 1.00 86.19 199 LYS A N 1
ATOM 1622 C CA . LYS A 1 199 ? -15.288 5.687 25.635 1.00 86.19 199 LYS A CA 1
ATOM 1623 C C . LYS A 1 199 ? -16.510 6.452 26.161 1.00 86.19 199 LYS A C 1
ATOM 1625 O O . LYS A 1 199 ? -16.368 7.243 27.089 1.00 86.19 199 LYS A O 1
ATOM 1630 N N . LYS A 1 200 ? -17.671 6.319 25.509 1.00 76.44 200 LYS A N 1
ATOM 1631 C CA . LYS A 1 200 ? -18.927 6.976 25.917 1.00 76.44 200 LYS A CA 1
ATOM 1632 C C . LYS A 1 200 ? -19.770 6.120 26.864 1.00 76.44 200 LYS A C 1
ATOM 1634 O O . LYS A 1 200 ? -20.666 6.675 27.498 1.00 76.44 200 LYS A O 1
ATOM 1639 N N . ASN A 1 201 ? -19.513 4.816 26.895 1.00 55.62 201 ASN A N 1
ATOM 1640 C CA . ASN A 1 201 ? -20.120 3.859 27.817 1.00 55.62 201 ASN A CA 1
ATOM 1641 C C . ASN A 1 201 ? -19.300 3.775 29.103 1.00 55.62 201 ASN A C 1
ATOM 1643 O O . ASN A 1 201 ? -19.928 3.505 30.148 1.00 55.62 201 ASN A O 1
#

Sequence (201 aa):
ACEKAKVDPSILETELLNLDSIQDRAHDYNSWKLDFLIDHIINVHHHYVEESSPLLLQYSKRVNHVHGHHYTELGEIEALVSQVVQAMAAHQKKEELILFPFIKRLVKAEREGNEVPAIHFGTVENPIKMMEEDHEEAGEILRKISKLSNNYTPPQGACNTYCAFYAKLYEFEQDLHQHIHLENNILFPKALDLEKKLKKN

Secondary structure (DSSP, 8-state):
-HHHHT--HHHHHHHHHHHTT---GGG-GGGS-HHHHHHHIIIIIIHHHHHHHHHHHHHHHHHHHHHTTT-THHHHHHHHHHHHHHHHHHHHHHIIIIIHHHHHHHHHHHHHTPPPPP-TT-STHHHHHHHHHHHHHHHHHHHHHHHHTTTT-PPTT--HHHHHHHHHHHHHHHHHHHHHHHIIIIIHHHHHHHHHHHTT-

Radius of gyration: 20.16 Å; Cα contacts (8 Å, |Δi|>4): 146; chains: 1; bounding box: 48×32×58 Å

Mean predicted aligned error: 6.14 Å

pLDDT: mean 92.35, std 10.69, range [52.91, 98.88]